Protein AF-A0A7S1REA9-F1 (afdb_monomer_lite)

Secondary structure (DSSP, 8-state):
------TTS----PPPP--S---THHHHHHHHHHHHGGGGEEE-SEEEEEEE--HHHHHTTEEEEEEEEEEEEEETT--EEEEEEEEEEEEEEE-HHHHHTT---EEE--EEEEEEE--HHHHHHHHTSHHHHHT--EETTEE-EE-SS--EEETTTTEEEEEEEETTEEEEEEEE--SSTTPPPEEEPPTTS--STHHHHHHHHHHHHHHH-EEESSS-EEE--

pLDDT: mean 78.32, std 16.88, range [26.61, 97.12]

Foldseek 3Di:
DPPDDPPPPDDDPDDPDPPVPADCLQVVVQVLCQVLVVVQFPDFDDKGKGWGDDPVQVVVQWTQKIWIKGAFTQGPLRQTFRMKIWIFHGTFGFDVVCSVVSHTDTPDDTDTAMDTHHDQLNVLSVCVRPLNQVPAFAFPNWGKDFHSDDWDDDSVQQKIWGWIDTPNDIFIKIWHADPDDVGQIWIFTDPPRDPDPSRVVNRVRVSVSQQADWDDPPNDTHGRD

Structure (mmCIF, N/CA/C/O backbone):
data_AF-A0A7S1REA9-F1
#
_entry.id   AF-A0A7S1REA9-F1
#
loop_
_atom_site.group_PDB
_atom_site.id
_atom_site.type_symbol
_atom_site.label_atom_id
_atom_site.label_alt_id
_atom_site.label_comp_id
_atom_site.label_asym_id
_atom_site.label_entity_id
_atom_site.label_seq_id
_atom_site.pdbx_PDB_ins_code
_atom_site.Cartn_x
_atom_site.Cartn_y
_atom_site.Cartn_z
_atom_site.occupancy
_atom_site.B_iso_or_equiv
_atom_site.auth_seq_id
_atom_site.auth_comp_id
_atom_site.auth_asym_id
_atom_site.auth_atom_id
_atom_site.pdbx_PDB_model_num
ATOM 1 N N . VAL A 1 1 ? -28.097 -3.626 -9.612 1.00 34.50 1 VAL A N 1
ATOM 2 C CA . VAL A 1 1 ? -27.493 -3.064 -10.842 1.00 34.50 1 VAL A CA 1
ATOM 3 C C . VAL A 1 1 ? -27.216 -1.597 -10.567 1.00 34.50 1 VAL A C 1
ATOM 5 O O . VAL A 1 1 ? -28.091 -0.768 -10.756 1.00 34.50 1 VAL A O 1
ATOM 8 N N . ALA A 1 2 ? -26.063 -1.308 -9.972 1.00 26.61 2 ALA A N 1
ATOM 9 C CA . ALA A 1 2 ? -25.616 0.047 -9.667 1.00 26.61 2 ALA A CA 1
ATOM 10 C C . ALA A 1 2 ? -24.121 0.087 -9.988 1.00 26.61 2 ALA A C 1
ATOM 12 O O . ALA A 1 2 ? -23.274 -0.036 -9.115 1.00 26.61 2 ALA A O 1
ATOM 13 N N . ASP A 1 3 ? -23.848 0.129 -11.287 1.00 29.22 3 ASP A N 1
ATOM 14 C CA . ASP A 1 3 ? -22.519 0.232 -11.886 1.00 29.22 3 ASP A CA 1
ATOM 15 C C . ASP A 1 3 ? -22.391 1.661 -12.439 1.00 29.22 3 ASP A C 1
ATOM 17 O O . ASP A 1 3 ? -22.313 1.903 -13.641 1.00 29.22 3 ASP A O 1
ATOM 21 N N . VAL A 1 4 ? -22.573 2.638 -11.544 1.00 28.11 4 VAL A N 1
ATOM 22 C CA . VAL A 1 4 ? -22.625 4.064 -11.882 1.00 28.11 4 VAL A CA 1
ATOM 23 C C . VAL A 1 4 ? -21.497 4.779 -11.143 1.00 28.11 4 VAL A C 1
ATOM 25 O O . VAL A 1 4 ? -21.599 5.087 -9.961 1.00 28.11 4 VAL A O 1
ATOM 28 N N . ALA A 1 5 ? -20.428 5.038 -11.897 1.00 31.41 5 ALA A N 1
ATOM 29 C CA . ALA A 1 5 ? -19.529 6.184 -11.765 1.00 31.41 5 ALA A CA 1
ATOM 30 C C . ALA A 1 5 ? -18.771 6.383 -10.432 1.00 31.41 5 ALA A C 1
ATOM 32 O O . ALA A 1 5 ? -18.730 7.489 -9.902 1.00 31.41 5 ALA A O 1
ATOM 33 N N . ILE A 1 6 ? -18.055 5.361 -9.944 1.00 32.47 6 ILE A N 1
ATOM 34 C CA . ILE A 1 6 ? -16.960 5.564 -8.960 1.00 32.47 6 ILE A CA 1
ATOM 35 C C . ILE A 1 6 ? -15.663 6.045 -9.661 1.00 32.47 6 ILE A C 1
ATOM 37 O O . ILE A 1 6 ? -14.738 6.540 -9.025 1.00 32.47 6 ILE A O 1
ATOM 41 N N . SER A 1 7 ? -15.607 5.998 -10.998 1.00 31.25 7 SER A N 1
ATOM 42 C CA . SER A 1 7 ? -14.415 6.291 -11.813 1.00 31.25 7 SER A CA 1
ATOM 43 C C . SER A 1 7 ? -13.947 7.753 -11.837 1.00 31.25 7 SER A C 1
ATOM 45 O O . SER A 1 7 ? -12.939 8.037 -12.473 1.00 31.25 7 SER A O 1
ATOM 47 N N . HIS A 1 8 ? -14.655 8.684 -11.191 1.00 28.30 8 HIS A N 1
ATOM 48 C CA . HIS A 1 8 ? -14.301 10.112 -11.192 1.00 28.30 8 HIS A CA 1
ATOM 49 C C . HIS A 1 8 ? -13.812 10.643 -9.840 1.00 28.30 8 HIS A C 1
ATOM 51 O O . HIS A 1 8 ? -13.437 11.810 -9.765 1.00 28.30 8 HIS A O 1
ATOM 57 N N . LEU A 1 9 ? -13.808 9.824 -8.781 1.00 32.41 9 LEU A N 1
ATOM 58 C CA . LEU A 1 9 ? -13.418 10.300 -7.449 1.00 32.41 9 LEU A CA 1
ATOM 59 C C . LEU A 1 9 ? -11.907 10.293 -7.218 1.00 32.41 9 LEU A C 1
ATOM 61 O O . LEU A 1 9 ? -11.440 11.120 -6.446 1.00 32.41 9 LEU A O 1
ATOM 65 N N . TRP A 1 10 ? -11.151 9.461 -7.938 1.00 35.38 10 TRP A N 1
ATOM 66 C CA . TRP A 1 10 ? -9.687 9.467 -7.951 1.00 35.38 10 TRP A CA 1
ATOM 67 C C . TRP A 1 10 ? -9.198 9.324 -9.390 1.00 35.38 10 TRP A C 1
ATOM 69 O O . TRP A 1 10 ? -9.403 8.286 -10.019 1.00 35.38 10 TRP A O 1
ATOM 79 N N . ALA A 1 11 ? -8.572 10.373 -9.924 1.00 35.94 11 ALA A N 1
ATOM 80 C CA . ALA A 1 11 ? -7.727 10.209 -11.095 1.00 35.94 11 ALA A CA 1
ATOM 81 C C . ALA A 1 11 ? -6.473 9.458 -10.622 1.00 35.94 11 ALA A C 1
ATOM 83 O O . ALA A 1 11 ? -5.843 9.934 -9.671 1.00 35.94 11 ALA A O 1
ATOM 84 N N . PRO A 1 12 ? -6.114 8.309 -11.226 1.00 42.16 12 PRO A N 1
ATOM 85 C CA . PRO A 1 12 ? -4.774 7.763 -11.061 1.00 42.16 12 PRO A CA 1
ATOM 86 C C . PRO A 1 12 ? -3.784 8.897 -11.311 1.00 42.16 12 PRO A C 1
ATOM 88 O O . PRO A 1 12 ? -4.035 9.730 -12.187 1.00 42.16 12 PRO A O 1
ATOM 91 N N . LEU A 1 13 ? -2.682 8.959 -10.564 1.00 51.25 13 LEU A N 1
ATOM 92 C CA . LEU A 1 13 ? -1.585 9.837 -10.965 1.00 51.25 13 LEU A CA 1
ATOM 93 C C . LEU A 1 13 ? -1.191 9.414 -12.382 1.00 51.25 13 LEU A C 1
ATOM 95 O O . LEU A 1 13 ? -0.650 8.323 -12.580 1.00 51.25 13 LEU A O 1
ATOM 99 N N . ASP A 1 14 ? -1.580 10.225 -13.369 1.00 44.94 14 ASP A N 1
ATOM 100 C CA . ASP A 1 14 ? -1.419 9.861 -14.766 1.00 44.94 14 ASP A CA 1
ATOM 101 C C . ASP A 1 14 ? 0.059 9.527 -15.003 1.00 44.94 14 ASP A C 1
ATOM 103 O O . ASP A 1 14 ? 0.945 10.227 -14.487 1.00 44.94 14 ASP A O 1
ATOM 107 N N . PRO A 1 15 ? 0.362 8.450 -15.752 1.00 47.72 15 PRO A N 1
ATOM 108 C CA . PRO A 1 15 ? 1.731 8.214 -16.169 1.00 47.72 15 PRO A CA 1
ATOM 109 C C . PRO A 1 15 ? 2.242 9.499 -16.835 1.00 47.72 15 PRO A C 1
ATOM 111 O O . PRO A 1 15 ? 1.480 10.138 -17.572 1.00 47.72 15 PRO A O 1
ATOM 114 N N . PRO A 1 16 ? 3.498 9.912 -16.577 1.00 46.47 16 PRO A N 1
ATOM 115 C CA . PRO A 1 16 ? 4.026 11.131 -17.170 1.00 46.47 16 PRO A CA 1
ATOM 116 C C . PRO A 1 16 ? 3.796 11.102 -18.688 1.00 46.47 16 PRO A C 1
ATOM 118 O O . PRO A 1 16 ? 3.892 10.026 -19.297 1.00 46.47 16 PRO A O 1
ATOM 121 N N . PRO A 1 17 ? 3.439 12.247 -19.300 1.00 43.38 17 PRO A N 1
ATOM 122 C CA . PRO A 1 17 ? 3.065 12.300 -20.703 1.00 43.38 17 PRO A CA 1
ATOM 123 C C . PRO A 1 17 ? 4.145 11.635 -21.553 1.00 43.38 17 PRO A C 1
ATOM 125 O O . PRO A 1 17 ? 5.338 11.884 -21.376 1.00 43.38 17 PRO A O 1
AT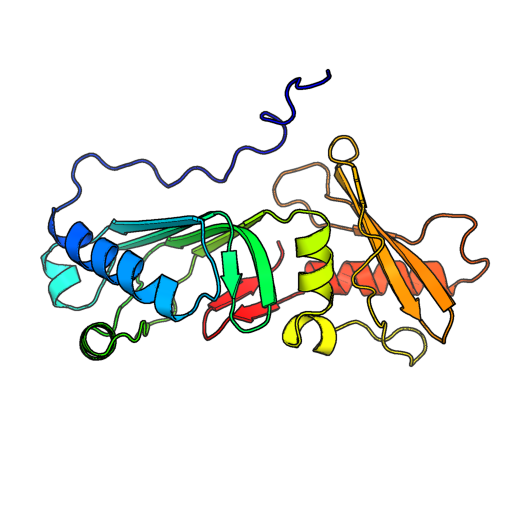OM 128 N N . GLN A 1 18 ? 3.717 10.768 -22.473 1.00 45.53 18 GLN A N 1
ATOM 129 C CA . GLN A 1 18 ? 4.614 10.135 -23.428 1.00 45.53 18 GLN A CA 1
ATOM 130 C C . GLN A 1 18 ? 5.251 11.238 -24.274 1.00 45.53 18 GLN A C 1
ATOM 132 O O . GLN A 1 18 ? 4.632 11.763 -25.195 1.00 45.53 18 GLN A O 1
ATOM 137 N N . HIS A 1 19 ? 6.486 11.626 -23.962 1.00 43.09 19 HIS A N 1
ATOM 138 C CA . HIS A 1 19 ? 7.256 12.447 -24.880 1.00 43.09 19 HIS A CA 1
ATOM 139 C C . HIS A 1 19 ? 7.487 11.606 -26.141 1.00 43.09 19 HIS A C 1
ATOM 141 O O . HIS A 1 19 ? 8.197 10.602 -26.095 1.00 43.09 19 HIS A O 1
ATOM 147 N N . GLU A 1 20 ? 6.871 12.005 -27.258 1.00 42.75 20 GLU A N 1
ATOM 148 C CA . GLU A 1 20 ? 6.837 11.301 -28.555 1.00 42.75 20 GLU A CA 1
ATOM 149 C C . GLU A 1 20 ? 8.219 11.085 -29.217 1.00 42.75 20 GLU A C 1
ATOM 151 O O . GLU A 1 20 ? 8.305 10.724 -30.384 1.00 42.75 20 GLU A O 1
ATOM 156 N N . HIS A 1 21 ? 9.324 11.303 -28.504 1.00 44.41 21 HIS A N 1
ATOM 157 C CA . HIS A 1 21 ? 10.694 11.145 -28.997 1.00 44.41 21 HIS A CA 1
ATOM 158 C C . HIS A 1 21 ? 11.518 10.227 -28.072 1.00 44.41 21 HIS A C 1
ATOM 160 O O . HIS A 1 21 ? 12.667 10.515 -27.741 1.00 44.41 21 HIS A O 1
ATOM 166 N N . GLY A 1 22 ? 10.909 9.129 -27.610 1.00 47.00 22 GLY A N 1
ATOM 167 C CA . GLY A 1 22 ? 11.572 8.095 -26.813 1.00 47.00 22 GLY A CA 1
ATOM 168 C C . GLY A 1 22 ? 12.415 7.153 -27.676 1.00 47.00 22 GLY A C 1
ATOM 169 O O . GLY A 1 22 ? 11.892 6.414 -28.505 1.00 47.00 22 GLY A O 1
ATOM 170 N N . ASP A 1 23 ? 13.724 7.186 -27.455 1.00 55.00 23 ASP A N 1
ATOM 171 C CA . ASP A 1 23 ? 14.736 6.333 -28.072 1.00 55.00 23 ASP A CA 1
ATOM 172 C C . ASP A 1 23 ? 14.433 4.836 -27.809 1.00 55.00 23 ASP A C 1
ATOM 174 O O . ASP A 1 23 ? 14.132 4.443 -26.679 1.00 55.00 23 ASP A O 1
ATOM 178 N N . GLN A 1 24 ? 14.520 3.972 -28.832 1.00 61.69 24 GLN A N 1
ATOM 179 C CA . GLN A 1 24 ? 14.170 2.531 -28.756 1.00 61.69 24 GLN A CA 1
ATOM 180 C C . GLN A 1 24 ? 14.980 1.747 -27.700 1.00 61.69 24 GLN A C 1
ATOM 182 O O . GLN A 1 24 ? 14.653 0.614 -27.342 1.00 61.69 24 GLN A O 1
ATOM 187 N N . SER A 1 25 ? 16.053 2.352 -27.193 1.00 66.56 25 SER A N 1
ATOM 188 C CA . SER A 1 25 ? 16.994 1.784 -26.234 1.00 66.56 25 SER A CA 1
ATOM 189 C C . SER A 1 25 ? 16.364 1.515 -24.855 1.00 66.56 25 SER A C 1
ATOM 191 O O . SER A 1 25 ? 16.653 0.485 -24.241 1.00 66.56 25 SER A O 1
ATOM 193 N N . GLY A 1 26 ? 15.417 2.346 -24.402 1.00 74.62 26 GLY A N 1
ATOM 194 C CA . GLY A 1 26 ? 14.674 2.121 -23.151 1.00 74.62 26 GLY A CA 1
ATOM 195 C C . GLY A 1 26 ? 13.763 0.885 -23.189 1.00 74.62 26 GLY A C 1
ATOM 196 O O . GLY A 1 26 ? 13.536 0.236 -22.166 1.00 74.62 26 GLY A O 1
ATOM 197 N N . THR A 1 27 ? 13.297 0.487 -24.378 1.00 81.50 27 THR A N 1
ATOM 198 C CA . THR A 1 27 ? 12.392 -0.660 -24.549 1.00 81.50 27 THR A CA 1
ATOM 199 C C . THR A 1 27 ? 13.032 -1.979 -24.114 1.00 81.50 27 THR A C 1
ATOM 201 O O . THR A 1 27 ? 12.354 -2.815 -23.523 1.00 81.50 27 THR A O 1
ATOM 204 N N . ALA A 1 28 ? 14.333 -2.174 -24.348 1.00 80.31 28 ALA A N 1
ATOM 205 C CA . ALA A 1 28 ? 15.018 -3.405 -23.949 1.00 80.31 28 ALA A CA 1
ATOM 206 C C . ALA A 1 28 ? 15.052 -3.570 -22.420 1.00 80.31 28 ALA A C 1
ATOM 208 O O . ALA A 1 28 ? 14.725 -4.639 -21.906 1.00 80.31 28 ALA A O 1
ATOM 209 N N . VAL A 1 29 ? 15.380 -2.502 -21.686 1.00 80.56 29 VAL A N 1
ATOM 210 C CA . VAL A 1 29 ? 15.385 -2.525 -20.215 1.00 80.56 29 VAL A CA 1
ATOM 211 C C . VAL A 1 29 ? 13.976 -2.713 -19.667 1.00 80.56 29 VAL A C 1
ATOM 213 O O . VAL A 1 29 ? 13.789 -3.532 -18.772 1.00 80.56 29 VAL A O 1
ATOM 216 N N . ALA A 1 30 ? 12.978 -2.036 -20.242 1.00 84.19 30 ALA A N 1
ATOM 217 C CA . ALA A 1 30 ? 11.579 -2.239 -19.877 1.00 84.19 30 ALA A CA 1
ATOM 218 C C . ALA A 1 30 ? 11.159 -3.715 -20.009 1.00 84.19 30 ALA A C 1
ATOM 220 O O . ALA A 1 30 ? 10.608 -4.285 -19.072 1.00 84.19 30 ALA A O 1
ATOM 221 N N . ARG A 1 31 ? 11.507 -4.375 -21.122 1.00 84.06 31 ARG A N 1
ATOM 222 C CA . ARG A 1 31 ? 11.224 -5.806 -21.319 1.00 84.06 31 ARG A CA 1
ATOM 223 C C . ARG A 1 31 ? 11.916 -6.697 -20.297 1.00 84.06 31 ARG A C 1
ATOM 225 O O . ARG A 1 31 ? 11.314 -7.656 -19.830 1.00 84.06 31 ARG A O 1
ATOM 232 N N . ILE A 1 32 ? 13.162 -6.397 -19.939 1.00 81.81 32 ILE A N 1
ATOM 233 C CA . ILE A 1 32 ? 13.859 -7.168 -18.908 1.00 81.81 32 ILE A CA 1
ATOM 234 C C . ILE A 1 32 ? 13.166 -6.988 -17.552 1.00 81.81 32 ILE A C 1
ATOM 236 O O . ILE A 1 32 ? 12.928 -7.976 -16.866 1.00 81.81 32 ILE A O 1
ATOM 240 N N . LEU A 1 33 ? 12.771 -5.766 -17.183 1.00 81.25 33 LEU A N 1
ATOM 241 C CA . LEU A 1 33 ? 12.013 -5.525 -15.950 1.00 81.25 33 LEU A CA 1
ATOM 242 C C . LEU A 1 33 ? 10.687 -6.302 -15.938 1.00 81.25 33 LEU A C 1
ATOM 244 O O . LEU A 1 33 ? 10.392 -6.968 -14.948 1.00 81.25 33 LEU A O 1
ATOM 248 N N . GLU A 1 34 ? 9.939 -6.299 -17.044 1.00 86.06 34 GLU A N 1
ATOM 249 C CA . GLU A 1 34 ? 8.704 -7.089 -17.198 1.00 86.06 34 GLU A CA 1
ATOM 250 C C . GLU A 1 34 ? 8.931 -8.601 -17.032 1.00 86.06 34 GLU A C 1
ATOM 252 O O . GLU A 1 34 ? 8.036 -9.301 -16.567 1.00 86.06 34 GLU A O 1
ATOM 257 N N . LEU A 1 35 ? 10.119 -9.113 -17.374 1.00 84.06 35 LEU A N 1
ATOM 258 C CA . LEU A 1 35 ? 10.481 -10.525 -17.204 1.00 84.06 35 LEU A CA 1
ATOM 259 C C . LEU A 1 35 ? 10.965 -10.857 -15.787 1.00 84.06 35 LEU A C 1
ATOM 261 O O . LEU A 1 35 ? 10.720 -11.959 -15.298 1.00 84.06 35 LEU A O 1
ATOM 265 N N . LEU A 1 36 ? 11.660 -9.928 -15.126 1.00 80.62 36 LEU A N 1
ATOM 266 C CA . LEU A 1 36 ? 12.269 -10.160 -13.815 1.00 80.62 36 LEU A CA 1
ATOM 267 C C . LEU A 1 36 ? 11.309 -9.918 -12.653 1.00 80.62 36 LEU A C 1
ATOM 269 O O . LEU A 1 36 ? 11.346 -10.663 -11.678 1.00 80.62 36 LEU A O 1
ATOM 273 N N . VAL A 1 37 ? 10.426 -8.922 -12.745 1.00 79.94 37 VAL A N 1
ATOM 274 C CA . VAL A 1 37 ? 9.439 -8.619 -11.694 1.00 79.94 37 VAL A CA 1
ATOM 275 C C . VAL A 1 37 ? 8.598 -9.852 -11.313 1.00 79.94 37 VAL A C 1
ATOM 277 O O . VAL A 1 37 ? 8.530 -10.163 -10.121 1.00 79.94 37 VAL A O 1
ATOM 280 N N . PRO A 1 38 ? 8.051 -10.635 -12.268 1.00 79.94 38 PRO A N 1
ATOM 281 C CA . PRO A 1 38 ? 7.394 -11.913 -11.994 1.00 79.94 38 PRO A CA 1
ATOM 282 C C . PRO A 1 38 ? 8.191 -12.893 -11.134 1.00 79.94 38 PRO A C 1
ATOM 284 O O . PRO A 1 38 ? 7.603 -13.645 -10.360 1.00 79.94 38 PRO A O 1
ATOM 287 N N . LEU A 1 39 ? 9.527 -12.881 -11.213 1.00 79.31 39 LEU A N 1
ATOM 288 C CA . LEU A 1 39 ? 10.370 -13.766 -10.407 1.00 79.31 39 LEU A CA 1
ATOM 289 C C . LEU A 1 39 ? 10.306 -13.440 -8.919 1.00 79.31 39 LEU A C 1
ATOM 291 O O . LEU A 1 39 ? 10.742 -14.268 -8.124 1.00 79.31 39 LEU A O 1
ATOM 295 N N . HIS A 1 40 ? 9.769 -12.288 -8.523 1.00 76.50 40 HIS A N 1
ATOM 296 C CA . HIS A 1 40 ? 9.549 -11.898 -7.130 1.00 76.50 40 HIS A CA 1
ATOM 297 C C . HIS A 1 40 ? 8.090 -12.069 -6.682 1.00 76.50 40 HIS A C 1
ATOM 299 O O . HIS A 1 40 ? 7.793 -11.959 -5.489 1.00 76.50 40 HIS A O 1
ATOM 305 N N . LEU A 1 41 ? 7.194 -12.404 -7.613 1.00 82.12 41 LEU A N 1
ATOM 306 C CA . LEU A 1 41 ? 5.766 -12.562 -7.370 1.00 82.12 41 LEU A CA 1
ATOM 307 C C . LEU A 1 41 ? 5.379 -14.037 -7.294 1.00 82.12 41 LEU A C 1
ATOM 309 O O . LEU A 1 41 ? 5.969 -14.913 -7.924 1.00 82.12 41 LEU A O 1
ATOM 313 N N . ARG A 1 42 ? 4.371 -14.313 -6.472 1.00 86.69 42 ARG A N 1
ATOM 314 C CA . ARG A 1 42 ? 3.693 -15.607 -6.417 1.00 86.69 42 ARG A CA 1
ATOM 315 C C . ARG A 1 42 ? 2.601 -15.685 -7.483 1.00 86.69 42 ARG A C 1
ATOM 317 O O . ARG A 1 42 ? 2.425 -16.738 -8.088 1.00 86.69 42 ARG A O 1
ATOM 324 N N . ARG A 1 43 ? 1.881 -14.581 -7.700 1.00 88.38 43 ARG A N 1
ATOM 325 C CA . ARG A 1 43 ? 0.829 -14.428 -8.710 1.00 88.38 43 ARG A CA 1
ATOM 326 C C . ARG A 1 43 ? 0.775 -12.970 -9.178 1.00 88.38 43 ARG A C 1
ATOM 328 O O . ARG A 1 43 ? 1.079 -12.067 -8.403 1.00 88.38 43 ARG A O 1
ATOM 335 N N . TYR A 1 44 ? 0.431 -12.776 -10.445 1.00 90.75 44 TYR A N 1
ATOM 336 C CA . TYR A 1 44 ? 0.164 -11.481 -11.070 1.00 90.75 44 TYR A CA 1
ATOM 337 C C . TYR A 1 44 ? -0.738 -11.696 -12.289 1.00 90.75 44 TYR A C 1
ATOM 339 O O . TYR A 1 44 ? -0.741 -12.789 -12.864 1.00 90.75 44 TYR A O 1
ATOM 347 N N . GLU A 1 45 ? -1.504 -10.680 -12.675 1.00 90.12 45 GLU A N 1
ATOM 348 C CA . GLU A 1 45 ? -2.319 -10.706 -13.898 1.00 90.12 45 GLU A CA 1
ATOM 349 C C . GLU A 1 45 ? -1.620 -9.975 -15.040 1.00 90.12 45 GLU A C 1
ATOM 351 O O . GLU A 1 45 ? -1.554 -10.472 -16.164 1.00 90.12 45 GLU A O 1
ATOM 356 N N . SER A 1 46 ? -1.052 -8.809 -14.739 1.00 89.88 46 SER A N 1
ATOM 357 C CA . SER A 1 46 ? -0.345 -7.973 -15.699 1.00 89.88 46 SER A CA 1
ATOM 358 C C . SER A 1 46 ? 0.859 -7.310 -15.028 1.00 89.88 46 SER A C 1
ATOM 360 O O . SER A 1 46 ? 0.826 -6.987 -13.842 1.00 89.88 46 SER A O 1
ATOM 362 N N . VAL A 1 47 ? 1.932 -7.110 -15.791 1.00 86.81 47 VAL A N 1
ATOM 363 C CA . VAL A 1 47 ? 3.060 -6.250 -15.419 1.00 86.81 47 VAL A CA 1
ATOM 364 C C . VAL A 1 47 ? 3.477 -5.500 -16.674 1.00 86.81 47 VAL A C 1
ATOM 366 O O . VAL A 1 47 ? 3.631 -6.101 -17.738 1.00 86.81 47 VAL A O 1
ATOM 369 N N . ARG A 1 48 ? 3.658 -4.190 -16.546 1.00 88.12 48 ARG A N 1
ATOM 370 C CA . ARG A 1 48 ? 4.133 -3.311 -17.605 1.00 88.12 48 ARG A CA 1
ATOM 371 C C . ARG A 1 48 ? 5.213 -2.396 -17.064 1.00 88.12 48 ARG A C 1
ATOM 373 O O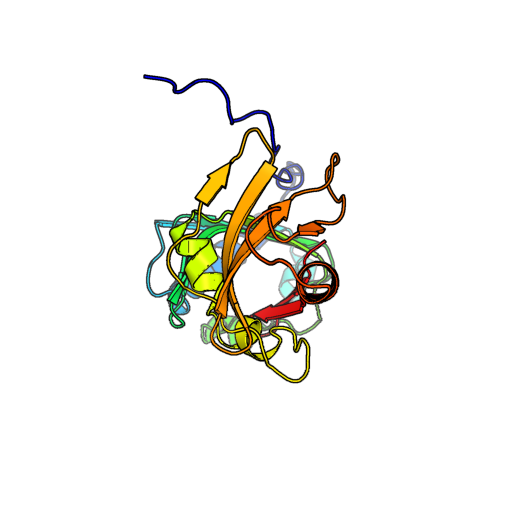 . ARG A 1 48 ? 5.017 -1.738 -16.045 1.00 88.12 48 ARG A O 1
ATOM 380 N N . ALA A 1 49 ? 6.317 -2.302 -17.789 1.00 85.69 49 ALA A N 1
ATOM 381 C CA . ALA A 1 49 ? 7.359 -1.331 -17.507 1.00 85.69 49 ALA A CA 1
ATOM 382 C C . ALA A 1 49 ? 7.495 -0.346 -18.670 1.00 85.69 49 ALA A C 1
ATOM 384 O O . ALA A 1 49 ? 7.406 -0.701 -19.844 1.00 85.69 49 ALA A O 1
ATOM 385 N N . VAL A 1 50 ? 7.746 0.913 -18.340 1.00 85.19 50 VAL A N 1
ATOM 386 C CA . VAL A 1 50 ? 8.145 1.955 -19.279 1.00 85.19 50 VAL A CA 1
ATOM 387 C C . VAL A 1 50 ? 9.418 2.573 -18.732 1.00 85.19 50 VAL A C 1
ATOM 389 O O . VAL A 1 50 ? 9.468 3.000 -17.582 1.00 85.19 50 VAL A O 1
ATOM 392 N N . VAL A 1 51 ? 10.463 2.585 -19.552 1.00 82.69 51 VAL A N 1
ATOM 393 C CA . VAL A 1 51 ? 11.762 3.146 -19.185 1.00 82.69 51 VAL A CA 1
ATOM 394 C C . VAL A 1 51 ? 12.098 4.239 -20.178 1.00 82.69 51 VAL A C 1
ATOM 396 O O . VAL A 1 51 ? 12.165 3.994 -21.384 1.00 82.69 51 VAL A O 1
ATOM 399 N N . HIS A 1 52 ? 12.326 5.435 -19.655 1.00 81.31 52 HIS A N 1
ATOM 400 C CA . HIS A 1 52 ? 12.843 6.563 -20.409 1.00 81.31 52 HIS A CA 1
ATOM 401 C C . HIS A 1 52 ? 14.346 6.658 -20.172 1.00 81.31 52 HIS A C 1
ATOM 403 O O . HIS A 1 52 ? 14.808 6.625 -19.032 1.00 81.31 52 HIS A O 1
ATOM 409 N N . SER A 1 53 ? 15.118 6.723 -21.251 1.00 76.31 53 SER A N 1
ATOM 410 C CA . SER A 1 53 ? 16.562 6.930 -21.202 1.00 76.31 53 SER A CA 1
ATOM 411 C C . SER A 1 53 ? 17.048 7.447 -22.551 1.00 76.31 53 SER A C 1
ATOM 413 O O . SER A 1 53 ? 16.481 7.119 -23.597 1.00 76.31 53 SER A O 1
ATOM 415 N N . ARG A 1 54 ? 18.126 8.227 -22.533 1.00 80.94 54 ARG A N 1
ATOM 416 C CA . ARG A 1 54 ? 18.916 8.572 -23.719 1.00 80.94 54 ARG A CA 1
ATOM 417 C C . ARG A 1 54 ? 19.948 7.472 -23.962 1.00 80.94 54 ARG A C 1
ATOM 419 O O . ARG A 1 54 ? 20.602 7.042 -23.017 1.00 80.94 54 ARG A O 1
ATOM 426 N N . PHE A 1 55 ? 20.188 7.065 -25.213 1.00 75.00 55 PHE A N 1
ATOM 427 C CA . PHE A 1 55 ? 21.133 5.979 -25.535 1.00 75.00 55 PHE A CA 1
ATOM 428 C C . PHE A 1 55 ? 22.499 6.074 -24.820 1.00 75.00 55 PHE A C 1
ATOM 430 O O . PHE A 1 55 ? 23.003 5.082 -24.294 1.00 75.00 55 PHE A O 1
ATOM 437 N N . GLY A 1 56 ? 23.094 7.272 -24.758 1.00 76.62 56 GLY A N 1
ATOM 438 C CA . GLY A 1 56 ? 24.381 7.484 -24.085 1.00 76.62 56 GLY A CA 1
ATOM 439 C C . GLY A 1 56 ? 24.335 7.313 -22.561 1.00 76.62 56 GLY A C 1
ATOM 440 O O . GLY A 1 56 ? 25.326 6.891 -21.965 1.00 76.62 56 GLY A O 1
ATOM 441 N N . ASP A 1 57 ? 23.196 7.609 -21.939 1.00 76.50 57 ASP A N 1
ATOM 442 C CA . ASP A 1 57 ? 22.978 7.434 -20.503 1.00 76.50 57 ASP A CA 1
ATOM 443 C C . ASP A 1 57 ? 22.657 5.975 -20.178 1.00 76.50 57 ASP A C 1
ATOM 445 O O . ASP A 1 57 ? 23.200 5.437 -19.210 1.00 76.50 57 ASP A O 1
ATOM 449 N N . LEU A 1 58 ? 21.925 5.290 -21.063 1.00 74.69 58 LEU A N 1
ATOM 450 C CA . LEU A 1 58 ? 21.694 3.855 -20.962 1.00 74.69 58 LEU A CA 1
ATOM 451 C C . LEU A 1 58 ? 23.009 3.076 -20.952 1.00 74.69 58 LEU A C 1
ATOM 453 O O . LEU A 1 58 ? 23.202 2.240 -20.090 1.00 74.69 58 LEU A O 1
ATOM 457 N N . ILE A 1 59 ? 23.977 3.380 -21.823 1.00 76.38 59 ILE A N 1
ATOM 458 C CA . ILE A 1 59 ? 25.290 2.697 -21.798 1.00 76.38 59 ILE A CA 1
ATOM 459 C C . ILE A 1 59 ? 26.006 2.876 -20.446 1.00 76.38 59 ILE A C 1
ATOM 461 O O . ILE A 1 59 ? 26.773 2.012 -20.019 1.00 76.38 59 ILE A O 1
ATOM 465 N N . ARG A 1 60 ? 25.744 3.982 -19.744 1.00 78.62 60 ARG A N 1
ATOM 466 C CA . ARG A 1 60 ? 26.324 4.296 -18.431 1.00 78.62 60 ARG A CA 1
ATOM 467 C C . ARG A 1 60 ? 25.520 3.731 -17.257 1.00 78.62 60 ARG A C 1
ATOM 469 O O . ARG A 1 60 ? 25.859 4.031 -16.114 1.00 78.62 60 ARG A O 1
ATOM 476 N N . GLY A 1 61 ? 24.467 2.954 -17.507 1.00 75.62 61 GLY A N 1
ATOM 477 C CA . GLY A 1 61 ? 23.604 2.433 -16.445 1.00 75.62 61 GLY A CA 1
ATOM 478 C C . GLY A 1 61 ? 22.526 3.393 -15.985 1.00 75.62 61 GLY A C 1
ATOM 479 O O . GLY A 1 61 ? 21.883 3.105 -14.987 1.00 75.62 61 GLY A O 1
ATOM 480 N N . ARG A 1 62 ? 22.318 4.530 -16.651 1.00 81.25 62 ARG A N 1
ATOM 481 C CA . ARG A 1 62 ? 21.395 5.570 -16.191 1.00 81.25 62 ARG A CA 1
ATOM 482 C C . ARG A 1 62 ? 20.089 5.546 -16.969 1.00 81.25 62 ARG A C 1
ATOM 484 O O . ARG A 1 62 ? 20.062 5.429 -18.196 1.00 81.25 62 ARG A O 1
ATOM 491 N N . VAL A 1 63 ? 18.999 5.683 -16.231 1.00 79.00 63 VAL A N 1
ATOM 492 C CA . VAL A 1 63 ? 17.652 5.839 -16.770 1.00 79.00 63 VAL A CA 1
ATOM 493 C C . VAL A 1 63 ? 17.066 7.146 -16.246 1.00 79.00 63 VAL A C 1
ATOM 495 O O . VAL A 1 63 ? 17.239 7.500 -15.080 1.00 79.00 63 VAL A O 1
ATOM 498 N N . ASP A 1 64 ? 16.409 7.882 -17.135 1.00 80.00 64 ASP A N 1
ATOM 499 C CA . ASP A 1 64 ? 15.809 9.179 -16.826 1.00 80.00 64 ASP A CA 1
ATOM 500 C C . ASP A 1 64 ? 14.543 8.992 -15.993 1.00 80.00 64 ASP A C 1
ATOM 502 O O . ASP A 1 64 ? 14.295 9.738 -15.054 1.00 80.00 64 ASP A O 1
ATOM 506 N N . ALA A 1 65 ? 13.745 7.975 -16.313 1.00 79.81 65 ALA A N 1
ATOM 507 C CA . ALA A 1 65 ? 12.582 7.608 -15.522 1.00 79.81 65 ALA A CA 1
ATOM 508 C C . ALA A 1 65 ? 12.233 6.134 -15.716 1.00 79.81 65 ALA A C 1
ATOM 510 O O . ALA A 1 65 ? 12.422 5.567 -16.797 1.00 79.81 65 ALA A O 1
ATOM 511 N N . VAL A 1 66 ? 11.679 5.529 -14.670 1.00 81.25 66 VAL A N 1
ATOM 512 C CA . VAL A 1 66 ? 11.106 4.183 -14.717 1.00 81.25 66 VAL A CA 1
ATOM 513 C C . VAL A 1 66 ? 9.692 4.254 -14.185 1.00 81.25 66 VAL A C 1
ATOM 515 O O . VAL A 1 66 ? 9.463 4.713 -13.071 1.00 81.25 66 VAL A O 1
ATOM 518 N N . HIS A 1 67 ? 8.751 3.761 -14.972 1.00 83.50 67 HIS A N 1
ATOM 519 C CA . HIS A 1 67 ? 7.374 3.568 -14.566 1.00 83.50 67 HIS A CA 1
ATOM 520 C C . HIS A 1 67 ? 7.056 2.077 -14.626 1.00 83.50 67 HIS A C 1
ATOM 522 O O . HIS A 1 67 ? 7.204 1.448 -15.672 1.00 83.50 67 HIS A O 1
ATOM 528 N N . LEU A 1 68 ? 6.635 1.513 -13.504 1.00 84.94 68 LEU A N 1
ATOM 529 C CA . LEU A 1 68 ? 6.216 0.127 -13.373 1.00 84.94 68 LEU A CA 1
ATOM 530 C C . LEU A 1 68 ? 4.764 0.118 -12.916 1.00 84.94 68 LEU A C 1
ATOM 532 O O . LEU A 1 68 ? 4.434 0.719 -11.899 1.00 84.94 68 LEU A O 1
ATOM 536 N N . SER A 1 69 ? 3.904 -0.578 -13.643 1.00 88.19 69 SER A N 1
ATOM 537 C CA . SER A 1 69 ? 2.524 -0.809 -13.231 1.00 88.19 69 SER A CA 1
ATOM 538 C C . SER A 1 69 ? 2.137 -2.265 -13.426 1.00 88.19 69 SER A C 1
ATOM 540 O O . SER A 1 69 ? 2.749 -2.996 -14.205 1.00 88.19 69 SER A O 1
ATOM 542 N N . GLY A 1 70 ? 1.125 -2.714 -12.699 1.00 87.44 70 GLY A N 1
ATOM 543 C CA . GLY A 1 70 ? 0.539 -4.027 -12.923 1.00 87.44 70 GLY A CA 1
ATOM 544 C C . GLY A 1 70 ? -0.685 -4.265 -12.058 1.00 87.44 70 GLY A C 1
ATOM 545 O O . GLY A 1 70 ? -0.928 -3.520 -11.104 1.00 87.44 70 GLY A O 1
ATOM 546 N N . ASP A 1 71 ? -1.388 -5.349 -12.348 1.00 90.94 71 ASP A N 1
ATOM 547 C CA . ASP A 1 71 ? -2.619 -5.736 -11.667 1.00 90.94 71 ASP A CA 1
ATOM 548 C C . ASP A 1 71 ? -2.521 -7.148 -11.052 1.00 90.94 71 ASP A C 1
ATOM 550 O O . ASP A 1 71 ? -1.738 -8.001 -11.491 1.00 90.94 71 ASP A O 1
ATOM 554 N N . GLY A 1 72 ? -3.331 -7.392 -10.018 1.00 89.31 72 GLY A N 1
ATOM 555 C CA . GLY A 1 72 ? -3.483 -8.696 -9.365 1.00 89.31 72 GLY A CA 1
ATOM 556 C C . GLY A 1 72 ? -2.221 -9.192 -8.654 1.00 89.31 72 GLY A C 1
ATOM 557 O O . GLY A 1 72 ? -1.913 -10.385 -8.694 1.00 89.31 72 GLY A O 1
ATOM 558 N N . TRP A 1 73 ? -1.463 -8.283 -8.043 1.00 88.62 73 TRP A N 1
ATOM 559 C CA . TRP A 1 73 ? -0.185 -8.579 -7.406 1.00 88.62 73 TRP A CA 1
ATOM 560 C C . TRP A 1 73 ? -0.366 -9.461 -6.175 1.00 88.62 73 TRP A C 1
ATOM 562 O O . TRP A 1 73 ? -1.159 -9.159 -5.287 1.00 88.62 73 TRP A O 1
ATOM 572 N N . GLN A 1 74 ? 0.452 -10.504 -6.078 1.00 89.19 74 GLN A N 1
ATOM 573 C CA . GLN A 1 74 ? 0.672 -11.261 -4.852 1.00 89.19 74 GLN A CA 1
ATOM 574 C C . GLN A 1 74 ? 2.161 -11.560 -4.709 1.00 89.19 74 GLN A C 1
ATOM 576 O O . GLN A 1 74 ? 2.748 -12.275 -5.527 1.00 89.19 74 GLN A O 1
ATOM 581 N N . THR A 1 75 ? 2.784 -11.044 -3.655 1.00 84.31 75 THR A N 1
ATOM 582 C CA . THR A 1 75 ? 4.189 -11.335 -3.348 1.00 84.31 75 THR A CA 1
ATOM 583 C C . THR A 1 75 ? 4.339 -12.715 -2.704 1.00 84.31 75 THR A C 1
ATOM 585 O O . THR A 1 75 ? 3.370 -13.337 -2.266 1.00 84.31 75 THR A O 1
ATOM 588 N N . ARG A 1 76 ? 5.577 -13.211 -2.592 1.00 81.88 76 ARG A N 1
ATOM 589 C CA . ARG A 1 76 ? 5.857 -14.440 -1.825 1.00 81.88 76 ARG A CA 1
ATOM 590 C C . ARG A 1 76 ? 5.606 -14.306 -0.323 1.00 81.88 76 ARG A C 1
ATOM 592 O O . ARG A 1 76 ? 5.464 -15.324 0.342 1.00 81.88 76 ARG A O 1
ATOM 599 N N . ALA A 1 77 ? 5.556 -13.079 0.191 1.00 78.19 77 ALA A N 1
ATOM 600 C CA . ALA A 1 77 ? 5.204 -12.787 1.577 1.00 78.19 77 ALA A CA 1
ATOM 601 C C . ALA A 1 77 ? 3.683 -12.612 1.771 1.00 78.19 77 ALA A C 1
ATOM 603 O O . ALA A 1 77 ? 3.262 -12.068 2.785 1.00 78.19 77 ALA A O 1
ATOM 604 N N . ASP A 1 78 ? 2.875 -13.032 0.786 1.00 79.56 78 ASP A N 1
ATOM 605 C CA . ASP A 1 78 ? 1.411 -12.916 0.761 1.00 79.56 78 ASP A CA 1
ATOM 606 C C . ASP A 1 78 ? 0.878 -11.481 0.939 1.00 79.56 78 ASP A C 1
ATOM 608 O O . ASP A 1 78 ? -0.283 -11.276 1.288 1.00 79.56 78 ASP A O 1
ATOM 612 N N . LEU A 1 79 ? 1.699 -10.474 0.621 1.00 85.56 79 LEU A N 1
ATOM 613 C CA . LEU A 1 79 ? 1.203 -9.121 0.383 1.00 85.56 79 LEU A CA 1
ATOM 614 C C . LEU A 1 79 ? 0.476 -9.107 -0.962 1.00 85.56 79 LEU A C 1
ATOM 616 O O . LEU A 1 79 ? 1.084 -9.461 -1.979 1.00 85.56 79 LEU A O 1
ATOM 620 N N . THR A 1 80 ? -0.791 -8.704 -0.959 1.00 90.19 80 THR A N 1
ATOM 621 C CA . THR A 1 80 ? -1.629 -8.625 -2.156 1.00 90.19 80 THR A CA 1
ATOM 622 C C . THR A 1 80 ? -2.009 -7.184 -2.472 1.00 90.19 80 THR A C 1
ATOM 624 O O . THR A 1 80 ? -2.085 -6.343 -1.578 1.00 90.19 80 THR A O 1
ATOM 627 N N . ALA A 1 81 ? -2.202 -6.888 -3.755 1.00 89.38 81 ALA A N 1
ATOM 628 C CA . ALA A 1 81 ? -2.739 -5.616 -4.216 1.00 89.38 81 ALA A CA 1
ATOM 629 C C . ALA A 1 81 ? -3.446 -5.800 -5.559 1.00 89.38 81 ALA A C 1
ATOM 631 O O . ALA A 1 81 ? -2.880 -6.369 -6.497 1.00 89.38 81 ALA A O 1
ATOM 632 N N . ARG A 1 82 ? -4.651 -5.245 -5.688 1.00 90.00 82 ARG A N 1
ATOM 633 C CA . ARG A 1 82 ? -5.353 -5.159 -6.971 1.00 90.00 82 ARG A CA 1
ATOM 634 C C . ARG A 1 82 ? -4.523 -4.440 -8.026 1.00 90.00 82 ARG A C 1
ATOM 636 O O . ARG A 1 82 ? -4.465 -4.914 -9.156 1.00 90.00 82 ARG A O 1
ATOM 643 N N . ARG A 1 83 ? -3.894 -3.318 -7.674 1.00 88.00 83 ARG A N 1
ATOM 644 C CA . ARG A 1 83 ? -2.997 -2.576 -8.567 1.00 88.00 83 ARG A CA 1
ATOM 645 C C . ARG A 1 83 ? -1.834 -1.987 -7.795 1.00 88.00 83 ARG A C 1
ATOM 647 O O . ARG A 1 83 ? -2.008 -1.482 -6.690 1.00 88.00 83 ARG A O 1
ATOM 654 N N . LEU A 1 84 ? -0.669 -2.012 -8.422 1.00 86.69 84 LEU A N 1
ATOM 655 C CA . LEU A 1 84 ? 0.509 -1.287 -7.980 1.00 86.69 84 LEU A CA 1
ATOM 656 C C . LEU A 1 84 ? 1.019 -0.454 -9.151 1.00 86.69 84 LEU A C 1
ATOM 658 O O . LEU A 1 84 ? 1.208 -0.983 -10.246 1.00 86.69 84 LEU A O 1
ATOM 662 N N . THR A 1 85 ? 1.274 0.820 -8.892 1.00 84.69 85 THR A N 1
ATOM 663 C CA . THR A 1 85 ? 1.945 1.734 -9.810 1.00 84.69 85 THR A CA 1
ATOM 664 C C . THR A 1 85 ? 3.108 2.367 -9.068 1.00 84.69 85 THR A C 1
ATOM 666 O O . THR A 1 85 ? 2.933 2.884 -7.973 1.00 84.69 85 THR A O 1
ATOM 669 N N . VAL A 1 86 ? 4.302 2.337 -9.643 1.00 82.69 86 VAL A N 1
ATOM 670 C CA . VAL A 1 86 ? 5.495 2.982 -9.093 1.00 82.69 86 VAL A CA 1
ATOM 671 C C . VAL A 1 86 ? 6.159 3.771 -10.206 1.00 82.69 86 VAL A C 1
ATOM 673 O O . VAL A 1 86 ? 6.409 3.244 -11.288 1.00 82.69 86 VAL A O 1
ATOM 676 N N . ALA A 1 87 ? 6.465 5.032 -9.938 1.00 83.25 87 ALA A N 1
ATOM 677 C CA . ALA A 1 87 ? 7.205 5.893 -10.840 1.00 83.25 87 ALA A CA 1
ATOM 678 C C . ALA A 1 87 ? 8.441 6.428 -10.122 1.00 83.25 87 ALA A C 1
ATOM 680 O O . ALA A 1 87 ? 8.321 7.211 -9.187 1.00 83.25 87 ALA A O 1
ATOM 681 N N . ALA A 1 88 ? 9.623 6.023 -10.577 1.00 81.38 88 ALA A N 1
ATOM 682 C CA . ALA A 1 88 ? 10.887 6.638 -10.205 1.00 81.38 88 ALA A CA 1
ATOM 683 C C . ALA A 1 88 ? 11.215 7.729 -11.231 1.00 81.38 88 ALA A C 1
ATOM 685 O O . ALA A 1 88 ? 11.367 7.441 -12.423 1.00 81.38 88 ALA A O 1
ATOM 686 N N . LEU A 1 89 ? 11.289 8.973 -10.764 1.00 70.25 89 LEU A N 1
ATOM 687 C CA . LEU A 1 89 ? 11.562 10.153 -11.572 1.00 70.25 89 LEU A CA 1
ATOM 688 C C . LEU A 1 89 ? 13.013 10.577 -11.333 1.00 70.25 89 LEU A C 1
ATOM 690 O O . LEU A 1 89 ? 13.398 10.838 -10.199 1.00 70.25 89 LEU A O 1
ATOM 694 N N . GLU A 1 90 ? 13.781 10.662 -12.416 1.00 71.06 90 GLU A N 1
ATOM 695 C CA . GLU A 1 90 ? 15.158 11.158 -12.475 1.00 71.06 90 GLU A CA 1
ATOM 696 C C . GLU A 1 90 ? 16.220 10.298 -11.764 1.00 71.06 90 GLU A C 1
ATOM 698 O O . GLU A 1 90 ? 16.082 9.841 -10.632 1.00 71.06 90 GLU A O 1
ATOM 703 N N . GLY A 1 91 ? 17.356 10.102 -12.442 1.00 64.94 91 GLY A N 1
ATOM 704 C CA . GLY A 1 91 ? 18.613 9.699 -11.800 1.00 64.94 91 GLY A CA 1
ATOM 705 C C . GLY A 1 91 ? 18.698 8.258 -11.292 1.00 64.94 91 GLY A C 1
ATOM 706 O O . GLY A 1 91 ? 19.708 7.904 -10.680 1.00 64.94 91 GLY A O 1
ATOM 707 N N . ALA A 1 92 ? 17.705 7.411 -11.571 1.00 71.81 92 ALA A N 1
ATOM 708 C CA . ALA A 1 92 ? 17.816 5.982 -11.316 1.00 71.81 92 ALA A CA 1
ATOM 709 C C . ALA A 1 92 ? 18.989 5.408 -12.127 1.00 71.81 92 ALA A C 1
ATOM 711 O O . ALA A 1 92 ? 19.092 5.577 -13.344 1.00 71.81 92 ALA A O 1
ATOM 712 N N . ALA A 1 93 ? 19.895 4.720 -11.441 1.00 77.50 93 ALA A N 1
ATOM 713 C CA . ALA A 1 93 ? 21.023 4.055 -12.069 1.00 77.50 93 ALA A CA 1
ATOM 714 C C . ALA A 1 93 ? 20.922 2.554 -11.796 1.00 77.50 93 ALA A C 1
ATOM 716 O O . ALA A 1 93 ? 20.882 2.142 -10.644 1.00 77.50 93 ALA A O 1
ATOM 717 N N . LEU A 1 94 ? 20.834 1.738 -12.843 1.00 75.50 94 LEU A N 1
ATOM 718 C CA . LEU A 1 94 ? 20.708 0.284 -12.774 1.00 75.50 94 LEU A CA 1
ATOM 719 C C . LEU A 1 94 ? 22.082 -0.378 -12.877 1.00 75.50 94 LEU A C 1
ATOM 721 O O . LEU A 1 94 ? 22.919 0.001 -13.698 1.00 75.50 94 LEU A O 1
ATOM 725 N N . ASN A 1 95 ? 22.295 -1.430 -12.092 1.00 78.88 95 ASN A N 1
ATOM 726 C CA . ASN A 1 95 ? 23.426 -2.326 -12.290 1.00 78.88 95 ASN A CA 1
ATOM 727 C C . ASN A 1 95 ? 23.082 -3.369 -13.366 1.00 78.88 95 ASN A C 1
ATOM 729 O O . ASN A 1 95 ? 22.383 -4.344 -13.092 1.00 78.88 95 ASN A O 1
ATOM 733 N N . TYR A 1 96 ? 23.594 -3.206 -14.590 1.00 73.44 96 TYR A N 1
ATOM 734 C CA . TYR A 1 96 ? 23.347 -4.189 -15.653 1.00 73.44 96 TYR A CA 1
ATOM 735 C C . TYR A 1 96 ? 23.992 -5.548 -15.408 1.00 73.44 96 TYR A C 1
ATOM 737 O O . TYR A 1 96 ? 23.464 -6.546 -15.888 1.00 73.44 96 TYR A O 1
ATOM 745 N N . GLY A 1 97 ? 25.102 -5.607 -14.667 1.00 75.81 97 GLY A N 1
ATOM 746 C CA . GLY A 1 97 ? 25.703 -6.885 -14.289 1.00 75.81 97 GLY A CA 1
ATOM 747 C C . GLY A 1 97 ? 24.717 -7.722 -13.478 1.00 75.81 97 GLY A C 1
ATOM 748 O O . GLY A 1 97 ? 24.479 -8.885 -13.796 1.00 75.81 97 GLY A O 1
ATOM 749 N N . ASP A 1 98 ? 24.060 -7.088 -12.507 1.00 78.06 98 ASP A N 1
ATOM 750 C CA . ASP A 1 98 ? 23.011 -7.720 -11.709 1.00 78.06 98 ASP A CA 1
ATOM 751 C C . ASP A 1 98 ? 21.774 -8.037 -12.557 1.00 78.06 98 ASP A C 1
ATOM 753 O O . ASP A 1 98 ? 21.237 -9.143 -12.452 1.00 78.06 98 ASP A O 1
ATOM 757 N N . LEU A 1 99 ? 21.384 -7.130 -13.461 1.00 71.50 99 LEU A N 1
ATOM 758 C CA . LEU A 1 99 ? 20.232 -7.314 -14.347 1.00 71.50 99 LEU A CA 1
ATOM 759 C C . LEU A 1 99 ? 20.369 -8.576 -15.210 1.00 71.50 99 LEU A C 1
ATOM 761 O O . LEU A 1 99 ? 19.416 -9.344 -15.341 1.00 71.50 99 LEU A O 1
ATOM 765 N N . LEU A 1 100 ? 21.569 -8.841 -15.736 1.00 70.94 100 LEU A N 1
ATOM 766 C CA . LEU A 1 100 ? 21.871 -10.056 -16.501 1.00 70.94 100 LEU A CA 1
ATOM 767 C C . LEU A 1 100 ? 21.801 -11.333 -15.650 1.00 70.94 100 LEU A C 1
ATOM 769 O O . LEU A 1 100 ? 21.547 -12.410 -16.183 1.00 70.94 100 LEU A O 1
ATOM 773 N N . THR A 1 101 ? 21.989 -11.223 -14.333 1.00 75.69 101 THR A N 1
ATOM 774 C CA . THR A 1 101 ? 21.821 -12.335 -13.377 1.00 75.69 101 THR A CA 1
ATOM 775 C C . THR A 1 101 ? 20.401 -12.451 -12.819 1.00 75.69 101 THR A C 1
ATOM 777 O O . THR A 1 101 ? 20.150 -13.250 -11.918 1.00 75.69 101 THR A O 1
ATOM 780 N N . GLY A 1 102 ? 19.466 -11.657 -13.344 1.00 66.94 102 GLY A N 1
ATOM 781 C CA . GLY A 1 102 ? 18.073 -11.636 -12.917 1.00 66.94 102 GLY A CA 1
ATOM 782 C C . GLY A 1 102 ? 17.813 -10.869 -11.622 1.00 66.94 102 GLY A C 1
ATOM 783 O O . GLY A 1 102 ? 16.783 -11.075 -10.985 1.00 66.94 102 GLY A O 1
ATOM 784 N N . LYS A 1 103 ? 18.736 -9.990 -11.224 1.00 72.75 103 LYS A N 1
ATOM 785 C CA . LYS A 1 103 ? 18.599 -9.111 -10.061 1.00 72.75 103 LYS A CA 1
ATOM 786 C C . LYS A 1 103 ? 18.396 -7.672 -10.512 1.00 72.75 103 LYS A C 1
ATOM 788 O O . LYS A 1 103 ? 19.115 -7.174 -11.369 1.00 72.75 103 LYS A O 1
ATOM 793 N N . ILE A 1 104 ? 17.442 -6.980 -9.903 1.00 71.00 104 ILE A N 1
ATOM 794 C CA . ILE A 1 104 ? 17.233 -5.552 -10.143 1.00 71.00 104 ILE A CA 1
ATOM 795 C C . ILE A 1 104 ? 17.897 -4.796 -8.993 1.00 71.00 104 ILE A C 1
ATOM 797 O O . ILE A 1 104 ? 17.361 -4.758 -7.890 1.00 71.00 104 ILE A O 1
ATOM 801 N N . THR A 1 105 ? 19.068 -4.212 -9.252 1.00 74.94 105 THR A N 1
ATOM 802 C CA . THR A 1 105 ? 19.803 -3.409 -8.264 1.00 74.94 105 THR A CA 1
ATOM 803 C C . THR A 1 105 ? 19.959 -1.984 -8.770 1.00 74.94 105 THR A C 1
ATOM 805 O O . THR A 1 105 ? 20.428 -1.767 -9.893 1.00 74.94 105 THR A O 1
ATOM 808 N N . LEU A 1 106 ? 19.619 -1.014 -7.923 1.00 72.69 106 LEU A N 1
ATOM 809 C CA . LEU A 1 106 ? 19.930 0.389 -8.159 1.00 72.69 106 LEU A CA 1
ATOM 810 C C . LEU A 1 106 ? 21.305 0.728 -7.565 1.00 72.69 106 LEU A C 1
ATOM 812 O O . LEU A 1 106 ? 21.590 0.401 -6.417 1.00 72.69 106 LEU A O 1
ATOM 816 N N . THR A 1 107 ? 22.163 1.394 -8.334 1.00 77.38 107 THR A N 1
ATOM 817 C CA . THR A 1 107 ? 23.469 1.907 -7.884 1.00 77.38 107 THR A CA 1
ATOM 818 C C . THR A 1 107 ? 23.366 3.310 -7.287 1.00 77.38 107 THR A C 1
ATOM 820 O O . THR A 1 107 ? 24.323 3.811 -6.702 1.00 77.38 107 THR A O 1
ATOM 823 N N . THR A 1 108 ? 22.213 3.965 -7.421 1.00 74.44 108 THR A N 1
ATOM 824 C CA . THR A 1 108 ? 21.889 5.245 -6.782 1.00 74.44 108 THR A CA 1
ATOM 825 C C . THR A 1 108 ? 20.424 5.216 -6.343 1.00 74.44 108 THR A C 1
ATOM 827 O O . THR A 1 108 ? 19.596 4.727 -7.117 1.00 74.44 108 THR A O 1
ATOM 830 N N . PRO A 1 109 ? 20.083 5.702 -5.132 1.00 70.94 109 PRO A N 1
ATOM 831 C CA . PRO A 1 109 ? 18.694 5.818 -4.705 1.00 70.94 109 PRO A CA 1
ATOM 832 C C . PRO A 1 109 ? 17.891 6.644 -5.709 1.00 70.94 109 PRO A C 1
ATOM 834 O O . PRO A 1 109 ? 18.321 7.726 -6.104 1.00 70.94 109 PRO A O 1
ATOM 837 N N . ALA A 1 110 ? 16.741 6.124 -6.122 1.00 74.12 110 ALA A N 1
ATOM 838 C CA . ALA A 1 110 ? 15.819 6.836 -6.991 1.00 74.12 110 ALA A CA 1
ATOM 839 C C . ALA A 1 110 ? 14.683 7.428 -6.153 1.00 74.12 110 ALA A C 1
ATOM 841 O O . ALA A 1 110 ? 14.214 6.795 -5.205 1.00 74.12 110 ALA A O 1
ATOM 842 N N . HIS A 1 111 ? 14.236 8.629 -6.510 1.00 79.81 111 HIS A N 1
ATOM 843 C CA . HIS A 1 111 ? 13.086 9.272 -5.881 1.00 79.81 111 HIS A CA 1
ATOM 844 C C . HIS A 1 111 ? 11.878 9.189 -6.805 1.00 79.81 111 HIS A C 1
ATOM 846 O O . HIS A 1 111 ? 12.006 9.128 -8.025 1.00 79.81 111 HIS A O 1
ATOM 852 N N . GLY A 1 112 ? 10.686 9.129 -6.229 1.00 80.06 112 GLY A N 1
ATOM 853 C CA . GLY A 1 112 ? 9.504 8.806 -7.001 1.00 80.06 112 GLY A CA 1
ATOM 854 C C . GLY A 1 112 ? 8.237 8.808 -6.174 1.00 80.06 112 GLY A C 1
ATOM 855 O O . GLY A 1 112 ? 8.234 9.228 -5.018 1.00 80.06 112 GLY A O 1
ATOM 856 N N . TRP A 1 113 ? 7.170 8.305 -6.776 1.00 80.25 113 TRP A N 1
ATOM 857 C CA . TRP A 1 113 ? 5.897 8.074 -6.114 1.00 80.25 113 TRP A CA 1
ATOM 858 C C . TRP A 1 113 ? 5.408 6.654 -6.385 1.00 80.25 113 TRP A C 1
ATOM 860 O O . TRP A 1 113 ? 5.795 6.013 -7.365 1.00 80.25 113 TRP A O 1
ATOM 870 N N . GLY A 1 114 ? 4.563 6.158 -5.488 1.00 79.00 114 GLY A N 1
ATOM 871 C CA . GLY A 1 114 ? 3.903 4.871 -5.618 1.00 79.00 114 GLY A CA 1
ATOM 872 C C . GLY A 1 114 ? 2.430 5.005 -5.272 1.00 79.00 114 GLY A C 1
ATOM 873 O O . GLY A 1 114 ? 2.070 5.720 -4.342 1.00 79.00 114 GLY A O 1
ATOM 874 N N . GLU A 1 115 ? 1.589 4.315 -6.023 1.00 82.25 115 GLU A N 1
ATOM 875 C CA . GLU A 1 115 ? 0.169 4.157 -5.761 1.00 82.25 115 GLU A CA 1
ATOM 876 C C . GLU A 1 115 ? -0.112 2.667 -5.594 1.00 82.25 115 GLU A C 1
ATOM 878 O O . GLU A 1 115 ? 0.280 1.847 -6.429 1.00 82.25 115 GLU A O 1
ATOM 883 N N . VAL A 1 116 ? -0.800 2.319 -4.511 1.00 84.88 116 VAL A N 1
ATOM 884 C CA . VAL A 1 116 ? -1.268 0.957 -4.274 1.00 84.88 116 VAL A CA 1
ATOM 885 C C . VAL A 1 116 ? -2.775 0.998 -4.130 1.00 84.88 116 VAL A C 1
ATOM 887 O O . VAL A 1 116 ? -3.308 1.695 -3.268 1.00 84.88 116 VAL A O 1
ATOM 890 N N . VAL A 1 117 ? -3.462 0.242 -4.976 1.00 88.00 117 VAL A N 1
ATOM 891 C CA . VAL A 1 117 ? -4.906 0.061 -4.893 1.00 88.00 117 VAL A CA 1
ATOM 892 C C . VAL A 1 117 ? -5.161 -1.289 -4.257 1.00 88.00 117 VAL A C 1
ATOM 894 O O . VAL A 1 117 ? -4.799 -2.333 -4.805 1.00 88.00 117 VAL A O 1
ATOM 897 N N . PHE A 1 118 ? -5.803 -1.246 -3.100 1.00 90.06 118 PHE A N 1
ATOM 898 C CA . PHE A 1 118 ? -6.230 -2.421 -2.365 1.00 90.06 118 PHE A CA 1
ATOM 899 C C . PHE A 1 118 ? -7.708 -2.702 -2.610 1.00 90.06 118 PHE A C 1
ATOM 901 O O . PHE A 1 118 ? -8.498 -1.787 -2.833 1.00 90.06 118 PHE A O 1
ATOM 908 N N . GLU A 1 119 ? -8.087 -3.969 -2.519 1.00 90.50 119 GLU A N 1
ATOM 909 C CA . GLU A 1 119 ? -9.431 -4.371 -2.112 1.00 90.50 119 GLU A CA 1
ATOM 910 C C . GLU A 1 119 ? -9.458 -4.680 -0.605 1.00 90.50 119 GLU A C 1
ATOM 912 O O . GLU A 1 119 ? -8.436 -4.637 0.080 1.00 90.50 119 GLU A O 1
ATOM 917 N N . GLN A 1 120 ? -10.636 -4.991 -0.060 1.00 92.75 120 GLN A N 1
ATOM 918 C CA . GLN A 1 120 ? -10.821 -5.221 1.381 1.00 92.75 120 GLN A CA 1
ATOM 919 C C . GLN A 1 120 ? -9.874 -6.304 1.924 1.00 92.75 120 GLN A C 1
ATOM 921 O O . GLN A 1 120 ? -9.202 -6.101 2.935 1.00 92.75 120 GLN A O 1
ATOM 926 N N . HIS A 1 121 ? -9.771 -7.431 1.213 1.00 92.12 121 HIS A N 1
ATOM 927 C CA . HIS A 1 121 ? -8.869 -8.523 1.579 1.00 92.12 121 HIS A CA 1
ATOM 928 C C . HIS A 1 121 ? -7.392 -8.107 1.519 1.00 92.12 121 HIS A C 1
ATOM 930 O O . HIS A 1 121 ? -6.610 -8.474 2.396 1.00 92.12 121 HIS A O 1
ATOM 936 N N . ASP A 1 122 ? -7.018 -7.305 0.520 1.00 91.88 122 ASP A N 1
ATOM 937 C CA . ASP A 1 122 ? -5.648 -6.819 0.368 1.00 91.88 122 ASP A CA 1
ATOM 938 C C . ASP A 1 122 ? -5.238 -5.923 1.529 1.00 91.88 122 ASP A C 1
ATOM 940 O O . ASP A 1 122 ? -4.151 -6.079 2.081 1.00 91.88 122 ASP A O 1
ATOM 944 N N . PHE A 1 123 ? -6.128 -5.023 1.948 1.00 92.94 123 PHE A N 1
ATOM 945 C CA . PHE A 1 123 ? -5.863 -4.142 3.077 1.00 92.94 123 PHE A CA 1
ATOM 946 C C . PHE A 1 123 ? -5.711 -4.934 4.384 1.00 92.94 123 PHE A C 1
ATOM 948 O O . PHE A 1 123 ? -4.802 -4.664 5.166 1.00 92.94 123 PHE A O 1
ATOM 955 N N . GLY A 1 124 ? -6.526 -5.973 4.596 1.00 93.94 124 GLY A N 1
ATOM 956 C CA . GLY A 1 124 ? -6.361 -6.893 5.727 1.00 93.94 124 GLY A CA 1
ATOM 957 C C . GLY A 1 124 ? -5.010 -7.622 5.715 1.00 93.94 124 GLY A C 1
ATOM 958 O O . GLY A 1 124 ? -4.342 -7.731 6.745 1.00 93.94 124 GLY A O 1
ATOM 959 N N . ASN A 1 125 ? -4.559 -8.074 4.540 1.00 92.50 125 ASN A N 1
ATOM 960 C CA . ASN A 1 125 ? -3.233 -8.679 4.367 1.00 92.50 125 ASN A CA 1
ATOM 961 C C . ASN A 1 125 ? -2.108 -7.669 4.624 1.00 92.50 125 ASN A C 1
ATOM 963 O O . ASN A 1 125 ? -1.116 -8.002 5.271 1.00 92.50 125 ASN A O 1
ATOM 967 N N . PHE A 1 126 ? -2.279 -6.433 4.156 1.00 92.38 126 PHE A N 1
ATOM 968 C CA . PHE A 1 126 ? -1.344 -5.336 4.361 1.00 92.38 126 PHE A CA 1
ATOM 969 C C . PHE A 1 126 ? -1.143 -5.021 5.848 1.00 92.38 126 PHE A C 1
ATOM 971 O O . PHE A 1 126 ? -0.001 -4.917 6.292 1.00 92.38 126 PHE A O 1
ATOM 978 N N . LEU A 1 127 ? -2.216 -4.948 6.643 1.00 93.88 127 LEU A N 1
ATOM 979 C CA . LEU A 1 127 ? -2.119 -4.710 8.091 1.00 93.88 127 LEU A CA 1
ATOM 980 C C . LEU A 1 127 ? -1.312 -5.795 8.821 1.00 93.88 127 LEU A C 1
ATOM 982 O O . LEU A 1 127 ? -0.639 -5.515 9.812 1.00 93.88 127 LEU A O 1
ATOM 986 N N . LEU A 1 128 ? -1.364 -7.032 8.323 1.00 92.94 128 LEU A N 1
ATOM 987 C CA . LEU A 1 128 ? -0.633 -8.173 8.875 1.00 92.94 128 LEU A CA 1
ATOM 988 C C . LEU A 1 128 ? 0.750 -8.383 8.258 1.00 92.94 128 LEU A C 1
ATOM 990 O O . LEU A 1 128 ? 1.475 -9.289 8.678 1.00 92.94 128 LEU A O 1
ATOM 994 N N . TYR A 1 129 ? 1.135 -7.574 7.274 1.00 89.25 129 TYR A N 1
ATOM 995 C CA . TYR A 1 129 ? 2.449 -7.673 6.664 1.00 89.25 129 TYR A CA 1
ATOM 996 C C . TYR A 1 129 ? 3.520 -7.405 7.726 1.00 89.25 129 TYR A C 1
ATOM 998 O O . TYR A 1 129 ? 3.461 -6.400 8.429 1.00 89.25 129 TYR A O 1
ATOM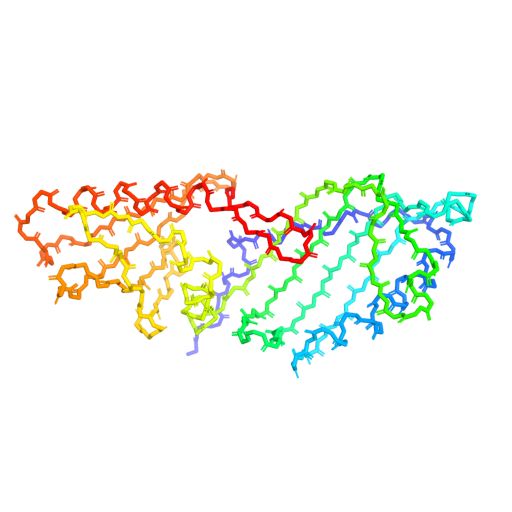 1006 N N . GLY A 1 130 ? 4.497 -8.309 7.862 1.00 88.81 130 GLY A N 1
ATOM 1007 C CA . GLY A 1 130 ? 5.460 -8.314 8.974 1.00 88.81 130 GLY A CA 1
ATOM 1008 C C . GLY A 1 130 ? 6.071 -6.940 9.296 1.00 88.81 130 GLY A C 1
ATOM 1009 O O . GLY A 1 130 ? 6.003 -6.526 10.452 1.00 88.81 130 GLY A O 1
ATOM 1010 N N . PRO A 1 131 ? 6.600 -6.199 8.304 1.00 87.25 131 PRO A N 1
ATOM 1011 C CA . PRO A 1 131 ? 7.080 -4.831 8.499 1.00 87.25 131 PRO A CA 1
ATOM 1012 C C . PRO A 1 131 ? 6.029 -3.847 9.034 1.00 87.25 131 PRO A C 1
ATOM 1014 O O . PRO A 1 131 ? 6.348 -3.075 9.929 1.00 87.25 131 PRO A O 1
ATOM 1017 N N . VAL A 1 132 ? 4.782 -3.901 8.551 1.00 89.88 132 VAL A N 1
ATOM 1018 C CA . VAL A 1 132 ? 3.665 -3.054 9.023 1.00 89.88 132 VAL A CA 1
ATOM 1019 C C . VAL A 1 132 ? 3.292 -3.421 10.460 1.00 89.88 132 VAL A C 1
ATOM 1021 O O . VAL A 1 132 ? 3.256 -2.565 11.343 1.00 89.88 132 VAL A O 1
ATOM 1024 N N . ALA A 1 133 ? 3.072 -4.709 10.724 1.00 90.94 133 ALA A N 1
ATOM 1025 C CA . ALA A 1 133 ? 2.682 -5.206 12.040 1.00 90.94 133 ALA A CA 1
ATOM 1026 C C . ALA A 1 133 ? 3.765 -4.954 13.109 1.00 90.94 133 ALA A C 1
ATOM 1028 O O . ALA A 1 133 ? 3.450 -4.661 14.263 1.00 90.94 133 ALA A O 1
ATOM 1029 N N . ALA A 1 134 ? 5.048 -5.008 12.735 1.00 90.69 134 ALA A N 1
ATOM 1030 C CA . ALA A 1 134 ? 6.169 -4.752 13.640 1.00 90.69 134 ALA A CA 1
ATOM 1031 C C . ALA A 1 134 ? 6.210 -3.306 14.164 1.00 90.69 134 ALA A C 1
ATOM 1033 O O . ALA A 1 134 ? 6.684 -3.066 15.281 1.00 90.69 134 ALA A O 1
ATOM 1034 N N . VAL A 1 135 ? 5.683 -2.349 13.397 1.00 92.00 135 VAL A N 1
ATO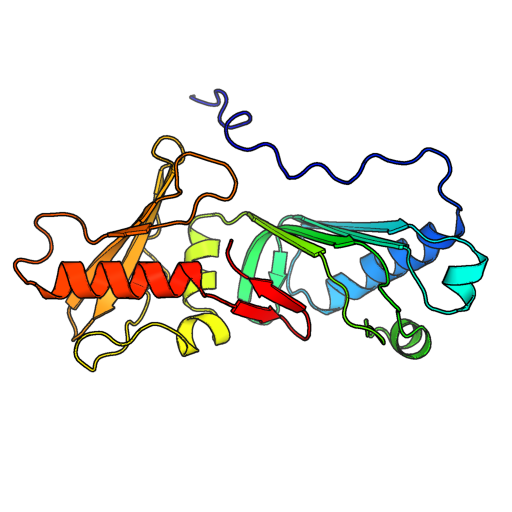M 1035 C CA . VAL A 1 135 ? 5.595 -0.934 13.790 1.00 92.00 135 VAL A CA 1
ATOM 1036 C C . VAL A 1 135 ? 4.191 -0.513 14.235 1.00 92.00 135 VAL A C 1
ATOM 1038 O O . VAL A 1 135 ? 3.970 0.667 14.493 1.00 92.00 135 VAL A O 1
ATOM 1041 N N . ALA A 1 136 ? 3.257 -1.462 14.396 1.00 93.75 136 ALA A N 1
ATOM 1042 C CA . ALA A 1 136 ? 1.929 -1.190 14.947 1.00 93.75 136 ALA A CA 1
ATOM 1043 C C . ALA A 1 136 ? 2.040 -0.468 16.304 1.00 93.75 136 ALA A C 1
ATOM 1045 O O . ALA A 1 136 ? 2.902 -0.838 17.114 1.00 93.75 136 ALA A O 1
ATOM 1046 N N . PRO A 1 137 ? 1.207 0.549 16.580 1.00 93.31 137 PRO A N 1
ATOM 1047 C CA . PRO A 1 137 ? 1.428 1.419 17.722 1.00 93.31 137 PRO A CA 1
ATOM 1048 C C . PRO A 1 137 ? 1.166 0.703 19.051 1.00 93.31 137 PRO A C 1
ATOM 1050 O O . PRO A 1 137 ? 0.493 -0.329 19.126 1.00 93.31 137 PRO A O 1
ATOM 1053 N N . ILE A 1 138 ? 1.735 1.270 20.113 1.00 92.31 138 ILE A N 1
ATOM 1054 C CA . ILE A 1 138 ? 1.547 0.827 21.493 1.00 92.31 138 ILE A CA 1
ATOM 1055 C C . ILE A 1 138 ? 0.678 1.870 22.190 1.00 92.31 138 ILE A C 1
ATOM 1057 O O . ILE A 1 138 ? 1.041 3.043 22.233 1.00 92.31 138 ILE A O 1
ATOM 1061 N N . VAL A 1 139 ? -0.453 1.435 22.737 1.00 89.19 139 VAL A N 1
ATOM 1062 C CA . VAL A 1 139 ? -1.417 2.270 23.462 1.00 89.19 139 VAL A CA 1
ATOM 1063 C C . VAL A 1 139 ? -1.608 1.650 24.839 1.00 89.19 139 VAL A C 1
ATOM 1065 O O . VAL A 1 139 ? -1.792 0.440 24.951 1.00 89.19 139 VAL A O 1
ATOM 1068 N N . ASP A 1 140 ? -1.459 2.451 25.894 1.00 86.62 140 ASP A N 1
ATOM 1069 C CA . ASP A 1 140 ? -1.513 1.994 27.293 1.00 86.62 140 ASP A CA 1
ATOM 1070 C C . ASP A 1 140 ? -0.583 0.798 27.589 1.00 86.62 140 ASP A C 1
ATOM 1072 O O . ASP A 1 140 ? -0.913 -0.143 28.311 1.00 86.62 140 ASP A O 1
ATOM 1076 N N . GLY A 1 141 ? 0.611 0.812 26.984 1.00 88.56 141 GLY A N 1
ATOM 1077 C CA . GLY A 1 141 ? 1.614 -0.247 27.134 1.00 88.56 141 GLY A CA 1
ATOM 1078 C C . GLY A 1 141 ? 1.294 -1.548 26.387 1.00 88.56 141 GLY A C 1
ATOM 1079 O O . GLY A 1 141 ? 2.065 -2.501 26.486 1.00 88.56 141 GLY A O 1
ATOM 1080 N N . GLN A 1 142 ? 0.202 -1.599 25.621 1.00 90.19 142 GLN A N 1
ATOM 1081 C CA . GLN A 1 142 ? -0.203 -2.752 24.818 1.00 90.19 142 GLN A CA 1
ATOM 1082 C C . GLN A 1 142 ? -0.078 -2.441 23.327 1.00 90.19 142 GLN A C 1
ATOM 1084 O O . GLN A 1 142 ? -0.561 -1.419 22.844 1.00 90.19 142 GLN A O 1
ATOM 1089 N N . ARG A 1 143 ? 0.576 -3.328 22.573 1.00 93.12 143 ARG A N 1
ATOM 1090 C CA . ARG A 1 143 ? 0.655 -3.205 21.114 1.00 93.12 143 ARG A CA 1
ATOM 1091 C C . ARG A 1 143 ? -0.678 -3.596 20.489 1.00 93.12 143 ARG A C 1
ATOM 1093 O O . ARG A 1 143 ? -1.257 -4.611 20.872 1.00 93.12 143 ARG A O 1
ATOM 1100 N N . ILE A 1 144 ? -1.119 -2.829 19.501 1.00 94.94 144 ILE A N 1
ATOM 1101 C CA . ILE A 1 144 ? -2.287 -3.193 18.702 1.00 94.94 144 ILE A CA 1
ATOM 1102 C C . ILE A 1 144 ? -1.968 -4.421 17.849 1.00 94.94 144 ILE A C 1
ATOM 1104 O O . ILE A 1 144 ? -0.937 -4.468 17.179 1.00 94.94 144 ILE A O 1
ATOM 1108 N N . VAL A 1 145 ? -2.881 -5.389 17.831 1.00 95.69 145 VAL A N 1
ATOM 1109 C CA . VAL A 1 145 ? -2.823 -6.546 16.929 1.00 95.69 145 VAL A CA 1
ATOM 1110 C C . VAL A 1 145 ? -3.974 -6.455 15.936 1.00 95.69 145 VAL A C 1
ATOM 1112 O O . VAL A 1 145 ? -5.133 -6.541 16.327 1.00 95.69 145 VAL A O 1
ATOM 1115 N N . PHE A 1 146 ? -3.675 -6.262 14.654 1.00 96.56 146 PHE A N 1
ATOM 1116 C CA . PHE A 1 146 ? -4.706 -6.156 13.620 1.00 96.56 146 PHE A CA 1
ATOM 1117 C C . PHE A 1 146 ? -5.399 -7.499 13.350 1.00 96.56 146 PHE A C 1
ATOM 1119 O O . PHE A 1 146 ? -4.801 -8.563 13.515 1.00 96.56 146 PHE A O 1
ATOM 1126 N N . GLU A 1 147 ? -6.653 -7.447 12.907 1.00 95.69 147 GLU A N 1
ATOM 1127 C CA . GLU A 1 147 ? -7.332 -8.594 12.299 1.00 95.69 147 GLU A CA 1
ATOM 1128 C C . GLU A 1 147 ? -7.213 -8.543 10.774 1.00 95.69 147 GLU A C 1
ATOM 1130 O O . GLU A 1 147 ? -7.250 -7.470 10.171 1.00 95.69 147 GLU A O 1
ATOM 1135 N N . ARG A 1 148 ? -7.098 -9.720 10.145 1.00 93.62 148 ARG A N 1
ATOM 1136 C CA . ARG A 1 148 ? -7.164 -9.839 8.680 1.00 93.62 148 ARG A CA 1
ATOM 1137 C C . ARG A 1 148 ? -8.562 -9.508 8.162 1.00 93.62 148 ARG A C 1
ATOM 1139 O O . ARG A 1 148 ? -8.706 -8.853 7.136 1.00 93.62 148 ARG A O 1
ATOM 1146 N N . ASP A 1 149 ? -9.568 -10.024 8.858 1.00 94.88 149 ASP A N 1
ATOM 1147 C CA . ASP A 1 149 ? -10.968 -9.956 8.462 1.00 94.88 149 ASP A CA 1
ATOM 1148 C C . ASP A 1 149 ? -11.668 -8.751 9.107 1.00 94.88 149 ASP A C 1
ATOM 1150 O O . ASP A 1 149 ? -11.172 -8.147 10.058 1.00 94.88 149 ASP A O 1
ATOM 1154 N N . GLY A 1 150 ? -12.850 -8.400 8.596 1.00 92.06 150 GLY A N 1
ATOM 1155 C CA . GLY A 1 150 ? -13.619 -7.251 9.088 1.00 92.06 150 GLY A CA 1
ATOM 1156 C C . GLY A 1 150 ? -13.193 -5.910 8.489 1.00 92.06 150 GLY A C 1
ATOM 1157 O O . GLY A 1 150 ? -13.490 -4.866 9.069 1.00 92.06 150 GLY A O 1
ATOM 1158 N N . VAL A 1 151 ? -12.500 -5.936 7.345 1.00 96.25 15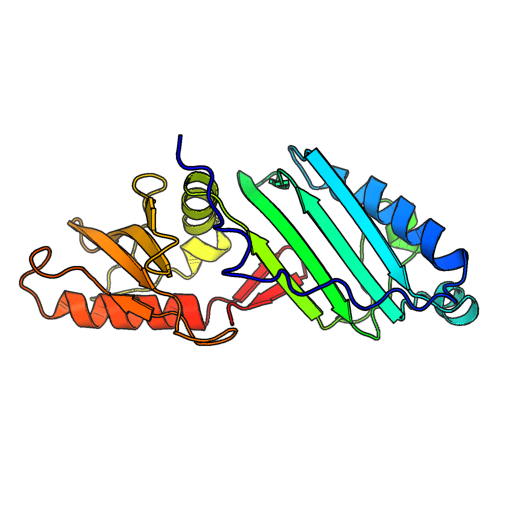1 VAL A N 1
ATOM 1159 C CA . VAL A 1 151 ? -12.226 -4.740 6.547 1.00 96.25 151 VAL A CA 1
ATOM 1160 C C . VAL A 1 151 ? -13.417 -4.424 5.645 1.00 96.25 151 VAL A C 1
ATOM 1162 O O . VAL A 1 151 ? -13.850 -5.271 4.867 1.00 96.25 151 VAL A O 1
ATOM 1165 N N . GLU A 1 152 ? -13.906 -3.188 5.694 1.00 95.94 152 GLU A N 1
ATOM 1166 C CA . GLU A 1 152 ? -14.996 -2.701 4.845 1.00 95.94 152 GLU A CA 1
ATOM 1167 C C . GLU A 1 152 ? -14.639 -1.345 4.243 1.00 95.94 152 GLU A C 1
ATOM 1169 O O . GLU A 1 152 ? -14.132 -0.459 4.932 1.0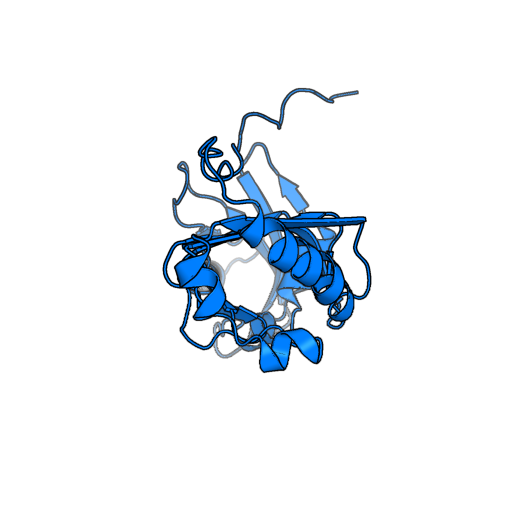0 95.94 152 GLU A O 1
ATOM 1174 N N . PHE A 1 153 ? -14.926 -1.162 2.956 1.00 93.06 153 PHE A N 1
ATOM 1175 C CA . PHE A 1 153 ? -14.667 0.093 2.251 1.00 93.06 153 PHE A CA 1
ATOM 1176 C C . PHE A 1 153 ? -15.969 0.842 2.002 1.00 93.06 153 PHE A C 1
ATOM 1178 O O . PHE A 1 153 ? -16.923 0.283 1.464 1.00 93.06 153 PHE A O 1
ATOM 1185 N N . ASP A 1 154 ? -15.968 2.127 2.329 1.00 91.56 154 ASP A N 1
ATOM 1186 C CA . ASP A 1 154 ? -17.009 3.080 1.977 1.00 91.56 154 ASP A CA 1
ATOM 1187 C C . ASP A 1 154 ? -16.378 4.155 1.090 1.00 91.56 154 ASP A C 1
ATOM 1189 O O . ASP A 1 154 ? -15.829 5.149 1.565 1.00 91.56 154 ASP A O 1
ATOM 1193 N N . ALA A 1 155 ? -16.397 3.913 -0.222 1.00 85.56 155 ALA A N 1
ATOM 1194 C CA . ALA A 1 155 ? -15.771 4.803 -1.197 1.00 85.56 155 ALA A CA 1
ATOM 1195 C C . ALA A 1 155 ? -16.455 6.179 -1.256 1.00 85.56 155 ALA A C 1
ATOM 1197 O O . ALA A 1 155 ? -15.783 7.181 -1.489 1.00 85.56 155 ALA A O 1
ATOM 1198 N N . LEU A 1 156 ? -17.771 6.237 -1.012 1.00 85.88 156 LEU A N 1
ATOM 1199 C CA . LEU A 1 156 ? -18.534 7.487 -1.016 1.00 85.88 156 LEU A CA 1
ATOM 1200 C C . LEU A 1 156 ? -18.143 8.366 0.171 1.00 85.88 156 LEU A C 1
ATOM 1202 O O . LEU A 1 156 ? -17.916 9.560 -0.000 1.00 85.88 156 LEU A O 1
ATOM 1206 N N . ALA A 1 157 ? -18.017 7.767 1.356 1.00 87.00 157 ALA A N 1
ATOM 1207 C CA . ALA A 1 157 ? -17.554 8.464 2.550 1.00 87.00 157 ALA A CA 1
ATOM 1208 C C . ALA A 1 157 ? -16.021 8.555 2.648 1.00 87.00 157 ALA A C 1
ATOM 1210 O O . ALA A 1 157 ? -15.518 9.146 3.596 1.00 87.00 157 ALA A O 1
ATOM 1211 N N . ARG A 1 158 ? -15.280 7.963 1.699 1.00 89.00 158 ARG A N 1
ATOM 1212 C CA . ARG A 1 158 ? -13.808 7.878 1.683 1.00 89.00 158 ARG A CA 1
ATOM 1213 C C . ARG A 1 158 ? -13.230 7.274 2.968 1.00 89.00 158 ARG A C 1
ATOM 1215 O O . ARG A 1 158 ? -12.240 7.762 3.518 1.00 89.00 158 ARG A O 1
ATOM 1222 N N . ARG A 1 159 ? -13.866 6.201 3.444 1.00 93.38 159 ARG A N 1
ATOM 1223 C CA . ARG A 1 159 ? -13.543 5.530 4.708 1.00 93.38 159 ARG A CA 1
ATOM 1224 C C . ARG A 1 159 ? -13.214 4.058 4.513 1.00 93.38 159 ARG A C 1
ATOM 1226 O O . ARG A 1 159 ? -13.808 3.371 3.686 1.00 93.38 159 ARG A O 1
ATOM 1233 N N . VAL A 1 160 ? -12.318 3.567 5.356 1.00 94.75 160 VAL A N 1
ATOM 1234 C CA . VAL A 1 160 ? -12.013 2.149 5.531 1.00 94.75 160 VAL A CA 1
ATOM 1235 C C . VAL A 1 160 ? -12.269 1.789 6.987 1.00 94.75 160 VAL A C 1
ATOM 1237 O O . VAL A 1 160 ? -11.624 2.327 7.886 1.00 94.75 160 VAL A O 1
ATOM 1240 N N . ARG A 1 161 ? -13.210 0.877 7.230 1.00 96.75 161 ARG A N 1
ATOM 1241 C CA . ARG A 1 161 ? -13.391 0.249 8.541 1.00 96.75 161 ARG A CA 1
ATOM 1242 C C . ARG A 1 161 ? -12.493 -0.973 8.622 1.00 96.75 161 ARG A C 1
ATOM 1244 O O . ARG A 1 161 ? -12.386 -1.708 7.649 1.00 96.75 161 ARG A O 1
ATOM 1251 N N . PHE A 1 162 ? -11.849 -1.178 9.760 1.00 97.12 162 PHE A N 1
ATOM 1252 C CA . PHE A 1 162 ? -11.014 -2.344 10.045 1.00 97.12 162 PHE A CA 1
ATOM 1253 C C . PHE A 1 162 ? -10.966 -2.576 11.557 1.00 97.12 162 PHE A C 1
ATOM 1255 O O . PHE A 1 162 ? -11.562 -1.821 12.327 1.00 97.12 162 PHE A O 1
ATOM 1262 N N . VAL A 1 163 ? -10.287 -3.633 12.003 1.00 96.31 163 VAL A N 1
ATOM 1263 C CA . VAL A 1 163 ? -10.303 -4.039 13.412 1.00 96.31 163 VAL A CA 1
ATOM 1264 C C . VAL A 1 163 ? -8.895 -4.248 13.955 1.00 96.31 163 VAL A C 1
ATOM 1266 O O . VAL A 1 163 ? -8.025 -4.815 13.294 1.00 96.31 163 VAL A O 1
ATOM 1269 N N . GLY A 1 164 ? -8.691 -3.801 15.195 1.00 94.81 164 GLY A N 1
ATOM 1270 C CA . GLY A 1 164 ? -7.504 -4.094 15.989 1.00 94.81 164 GLY A CA 1
ATOM 1271 C C . GLY A 1 164 ? -7.863 -4.561 17.397 1.00 94.81 164 GLY A C 1
ATOM 1272 O O . GLY A 1 164 ? -8.867 -4.144 17.970 1.00 94.81 164 GLY A O 1
ATOM 1273 N N . TRP A 1 165 ? -7.029 -5.422 17.968 1.00 93.56 165 TRP A N 1
ATOM 1274 C CA . TRP A 1 165 ? -7.099 -5.839 19.361 1.00 93.56 165 TRP A CA 1
ATOM 1275 C C . TRP A 1 165 ? -6.164 -4.998 20.210 1.00 93.56 165 TRP A C 1
ATOM 1277 O O . TRP A 1 165 ? -4.973 -4.902 19.914 1.00 93.56 165 TRP A O 1
ATOM 1287 N N . VAL A 1 166 ? -6.694 -4.443 21.296 1.00 90.06 166 VAL A N 1
ATOM 1288 C CA . VAL A 1 166 ? -5.930 -3.670 22.282 1.00 90.06 166 VAL A CA 1
ATOM 1289 C C . VAL A 1 166 ? -6.337 -4.135 23.669 1.00 90.06 166 VAL A C 1
ATOM 1291 O O . VAL A 1 166 ? -7.523 -4.162 23.986 1.00 90.06 166 VAL A O 1
ATOM 1294 N N . ALA A 1 167 ? -5.367 -4.556 24.486 1.00 87.31 167 ALA A N 1
ATOM 1295 C CA . ALA A 1 167 ? -5.616 -5.068 25.838 1.00 87.31 167 ALA A CA 1
ATOM 1296 C C . ALA A 1 167 ? -6.713 -6.163 25.902 1.00 87.31 167 ALA A C 1
ATOM 1298 O O . ALA A 1 167 ? -7.527 -6.199 26.822 1.00 87.31 167 ALA A O 1
ATOM 1299 N N . GLY A 1 168 ? -6.767 -7.043 24.894 1.00 87.00 168 GLY A N 1
ATOM 1300 C CA . GLY A 1 168 ? -7.766 -8.117 24.806 1.00 87.00 168 GLY A CA 1
ATOM 1301 C C . GLY A 1 168 ? -9.175 -7.669 24.394 1.00 87.00 168 GLY A C 1
ATOM 1302 O O . GLY A 1 168 ? -10.082 -8.496 24.367 1.00 87.00 168 GLY A O 1
ATOM 1303 N N . ARG A 1 169 ? -9.374 -6.391 24.047 1.00 89.75 169 ARG A N 1
ATOM 1304 C CA . ARG A 1 169 ? -10.626 -5.872 23.483 1.00 89.75 169 ARG A CA 1
ATOM 1305 C C . ARG A 1 169 ? -10.511 -5.766 21.969 1.00 89.75 169 ARG A C 1
ATOM 1307 O O . ARG A 1 169 ? -9.529 -5.230 21.461 1.00 89.75 169 ARG A O 1
ATOM 1314 N N . ARG A 1 170 ? -11.529 -6.259 21.266 1.00 92.44 170 ARG A N 1
ATOM 1315 C CA . ARG A 1 170 ? -11.677 -6.115 19.818 1.00 92.44 170 ARG A CA 1
ATOM 1316 C C . ARG A 1 170 ? -12.281 -4.747 19.513 1.00 92.44 170 ARG A C 1
ATOM 1318 O O . ARG A 1 170 ? -13.437 -4.506 19.851 1.00 92.44 170 ARG A O 1
ATOM 1325 N N . THR A 1 171 ? -11.517 -3.881 18.861 1.00 92.50 171 THR A N 1
ATOM 1326 C CA . THR A 1 171 ? -11.879 -2.478 18.652 1.00 92.50 171 THR A CA 1
ATOM 1327 C C . THR A 1 171 ? -11.980 -2.167 17.156 1.00 92.50 171 THR A C 1
ATOM 1329 O O . THR A 1 171 ? -10.985 -2.306 16.437 1.00 92.50 171 THR A O 1
ATOM 1332 N N . PRO A 1 172 ? -13.158 -1.756 16.654 1.00 94.62 172 PRO A N 1
ATOM 1333 C CA . PRO A 1 172 ? -13.296 -1.241 15.304 1.00 94.62 172 PRO A CA 1
ATOM 1334 C C . PRO A 1 172 ? -12.629 0.129 15.192 1.00 94.62 172 PRO A C 1
ATOM 1336 O O . PRO A 1 172 ? -12.704 0.967 16.090 1.00 94.62 172 PRO A O 1
ATOM 1339 N N . LEU A 1 173 ? -11.990 0.347 14.054 1.00 95.75 173 LEU A N 1
ATOM 1340 C CA . LEU A 1 173 ? -11.260 1.551 13.700 1.00 95.75 173 LEU A CA 1
ATOM 1341 C C . LEU A 1 173 ? -11.745 2.017 12.333 1.00 95.75 173 LEU A C 1
ATOM 1343 O O . LEU A 1 173 ? -12.065 1.203 11.464 1.00 95.75 173 LEU A O 1
ATOM 1347 N N . VAL A 1 174 ? -11.796 3.330 12.142 1.00 96.50 174 VAL A N 1
ATOM 1348 C CA . VAL A 1 174 ? -12.186 3.946 10.875 1.00 96.50 174 VAL A CA 1
ATOM 1349 C C . VAL A 1 174 ? -11.050 4.836 10.415 1.00 96.50 174 VAL A C 1
ATOM 1351 O O . VAL A 1 174 ? -10.755 5.836 11.061 1.00 96.50 174 VAL A O 1
ATOM 1354 N N . LEU A 1 175 ? -10.415 4.452 9.312 1.00 94.88 175 LEU A N 1
ATOM 1355 C CA . LEU A 1 175 ? -9.476 5.280 8.569 1.00 94.88 175 LEU A CA 1
ATOM 1356 C C . LEU A 1 175 ? -10.272 6.135 7.582 1.00 94.88 175 LEU A C 1
ATOM 1358 O O . LEU A 1 175 ? -11.053 5.603 6.798 1.00 94.88 175 LEU A O 1
ATOM 1362 N N . GLU A 1 176 ? -10.072 7.442 7.606 1.00 93.06 176 GLU A N 1
ATOM 1363 C CA . GLU A 1 176 ? -10.755 8.406 6.750 1.00 93.06 176 GLU A CA 1
ATOM 1364 C C . GLU A 1 176 ? -9.722 9.219 5.971 1.00 93.06 176 GLU A C 1
ATOM 1366 O O . GLU A 1 176 ? -8.736 9.702 6.536 1.00 93.06 176 GLU A O 1
ATOM 1371 N N . ALA A 1 177 ? -9.918 9.335 4.658 1.00 87.31 177 ALA A N 1
ATOM 1372 C CA . ALA A 1 177 ? -9.083 10.195 3.829 1.00 87.31 177 ALA A CA 1
ATOM 1373 C C . ALA A 1 177 ? -9.478 11.666 4.026 1.00 87.31 177 ALA A C 1
ATOM 1375 O O . ALA A 1 177 ? -10.663 11.975 4.144 1.00 87.31 177 ALA A O 1
ATOM 1376 N N . GLY A 1 178 ? -8.500 12.577 4.019 1.00 81.75 178 GLY A N 1
ATOM 1377 C CA . GLY A 1 178 ? -8.782 14.015 4.048 1.00 81.75 178 GLY A CA 1
ATOM 1378 C C . GLY A 1 178 ? -9.456 14.507 2.761 1.00 81.75 178 GLY A C 1
ATOM 1379 O O . GLY A 1 178 ? -9.521 13.783 1.772 1.00 81.75 178 GLY A O 1
ATOM 1380 N N . GLU A 1 179 ? -9.992 15.726 2.755 1.00 74.00 179 GLU A N 1
ATOM 1381 C CA . GLU A 1 179 ? -10.891 16.207 1.693 1.00 74.00 179 GLU A CA 1
ATOM 1382 C C . GLU A 1 179 ? -10.210 16.373 0.318 1.00 74.00 179 GLU A C 1
ATOM 1384 O O . GLU A 1 179 ? -10.859 16.186 -0.713 1.00 74.00 179 GLU A O 1
ATOM 1389 N N . GLY A 1 180 ? -8.902 16.615 0.272 1.00 64.69 180 GLY A N 1
ATOM 1390 C CA . GLY A 1 180 ? -8.098 16.787 -0.938 1.00 64.69 180 GLY A CA 1
ATOM 1391 C C . GLY A 1 180 ? -7.187 15.608 -1.299 1.00 64.69 180 GLY A C 1
ATOM 1392 O O . GLY A 1 180 ? -6.998 14.656 -0.540 1.00 64.69 180 GLY A O 1
ATOM 1393 N N . ALA A 1 181 ? -6.601 15.679 -2.498 1.00 54.91 181 ALA A N 1
ATOM 1394 C CA . ALA A 1 181 ? -5.508 14.800 -2.906 1.00 54.91 181 ALA A CA 1
ATOM 1395 C C . ALA A 1 181 ? -4.224 15.202 -2.160 1.00 54.91 181 ALA A C 1
ATOM 1397 O O . ALA A 1 181 ? -3.812 16.359 -2.227 1.00 54.91 181 ALA A O 1
ATOM 1398 N N . GLY A 1 182 ? -3.610 14.256 -1.445 1.00 58.09 182 GLY A N 1
ATOM 1399 C CA . GLY A 1 182 ? -2.466 14.519 -0.561 1.00 58.09 182 GLY A CA 1
ATOM 1400 C C . GLY A 1 182 ? -2.845 15.050 0.827 1.00 58.09 182 GLY A C 1
ATOM 1401 O O . GLY A 1 182 ? -1.956 15.376 1.615 1.00 58.09 182 GLY A O 1
ATOM 1402 N N . ASP A 1 183 ? -4.143 15.133 1.146 1.00 65.94 183 ASP A N 1
ATOM 1403 C CA . ASP A 1 183 ? -4.569 15.421 2.511 1.00 65.94 183 ASP A CA 1
ATOM 1404 C C . ASP A 1 183 ? -4.395 14.192 3.402 1.00 65.94 183 ASP A C 1
ATOM 1406 O O . ASP A 1 183 ? -4.801 13.072 3.083 1.00 65.94 183 ASP A O 1
ATOM 1410 N N . ARG A 1 184 ? -3.825 14.436 4.581 1.00 81.25 184 ARG A N 1
ATOM 1411 C CA . ARG A 1 184 ? -3.427 13.387 5.514 1.00 81.25 184 ARG A CA 1
ATOM 1412 C C . ARG A 1 184 ? -4.625 12.634 6.079 1.00 81.25 184 ARG A C 1
ATOM 1414 O O . ARG A 1 184 ? -5.509 13.234 6.689 1.00 81.25 184 ARG A O 1
ATOM 1421 N N . VAL A 1 185 ? -4.553 11.309 6.029 1.00 88.62 185 VAL A N 1
ATOM 1422 C CA . VAL A 1 185 ? -5.536 10.405 6.644 1.00 88.62 185 VAL A CA 1
ATOM 1423 C C . VAL A 1 185 ? -5.711 10.641 8.148 1.00 88.62 185 VAL A C 1
ATOM 1425 O O . VAL A 1 185 ? -4.785 11.091 8.829 1.00 88.62 185 VAL A O 1
ATOM 1428 N N . SER A 1 186 ? -6.880 10.322 8.690 1.00 92.25 186 SER A N 1
ATOM 1429 C CA . SER A 1 186 ? -7.146 10.276 10.131 1.00 92.25 186 SER A CA 1
ATOM 1430 C C . SER A 1 186 ? -7.742 8.927 10.516 1.00 92.25 186 SER A C 1
ATOM 1432 O O . SER A 1 186 ? -8.375 8.261 9.701 1.00 92.25 186 SER A O 1
ATOM 1434 N N . VAL A 1 187 ? -7.515 8.498 11.755 1.00 94.31 187 VAL A N 1
ATOM 1435 C CA . VAL A 1 187 ? -8.142 7.305 12.325 1.00 94.31 187 VAL A CA 1
ATOM 1436 C C . VAL A 1 187 ? -8.915 7.682 13.573 1.00 94.31 187 VAL A C 1
ATOM 1438 O O . VAL A 1 187 ? -8.377 8.340 14.462 1.00 94.31 187 VAL A O 1
ATOM 1441 N N . HIS A 1 188 ? -10.157 7.217 13.663 1.00 93.69 188 HIS A N 1
ATOM 1442 C CA . HIS A 1 188 ? -10.983 7.352 14.857 1.00 93.69 188 HIS A CA 1
ATOM 1443 C C . HIS A 1 188 ? -11.623 6.018 15.254 1.00 93.69 188 HIS A C 1
ATOM 1445 O O . HIS A 1 188 ? -11.795 5.109 14.436 1.00 93.69 188 HIS A O 1
ATOM 1451 N N . VAL A 1 189 ? -11.969 5.908 16.535 1.00 92.81 189 VAL A N 1
ATOM 1452 C CA . VAL A 1 189 ? -12.778 4.814 17.081 1.00 92.81 189 VAL A CA 1
ATOM 1453 C C . VAL A 1 189 ? -14.243 5.269 17.033 1.00 92.81 189 VAL A C 1
ATOM 1455 O O . VAL A 1 189 ? -14.529 6.358 17.532 1.00 92.81 189 VAL A O 1
ATOM 1458 N N . PRO A 1 190 ? -15.172 4.508 16.427 1.00 89.12 190 PRO A N 1
ATOM 1459 C CA . PRO A 1 190 ? -16.588 4.869 16.409 1.00 89.12 190 PRO A CA 1
ATOM 1460 C C . PRO A 1 190 ? -17.170 5.060 17.815 1.00 89.12 190 PRO A C 1
ATOM 1462 O O . PRO A 1 190 ? -16.856 4.305 18.739 1.00 89.12 190 PRO A O 1
ATOM 1465 N N . GLU A 1 191 ? -18.062 6.040 17.958 1.00 78.44 191 GLU A N 1
ATOM 1466 C CA . GLU A 1 191 ? -18.777 6.293 19.211 1.00 78.44 191 GLU A CA 1
ATOM 1467 C C . GLU A 1 191 ? -19.606 5.075 19.653 1.00 78.44 191 GLU A C 1
ATOM 1469 O O . GLU A 1 191 ? -20.119 4.309 18.835 1.00 78.44 191 GLU A O 1
ATOM 1474 N N . GLY A 1 192 ? -19.737 4.891 20.970 1.00 69.12 192 GLY A N 1
ATOM 1475 C CA . GLY A 1 192 ? -20.513 3.796 21.561 1.00 69.12 192 GLY A CA 1
ATOM 1476 C C . GLY A 1 192 ? -19.810 2.435 21.585 1.00 69.12 192 GLY A C 1
ATOM 1477 O O . GLY A 1 192 ? -20.397 1.469 22.065 1.00 69.12 192 GLY A O 1
ATOM 1478 N N . VAL A 1 193 ? -18.563 2.341 21.104 1.00 66.81 193 VAL A N 1
ATOM 1479 C CA . VAL A 1 193 ? -17.790 1.085 21.137 1.00 66.81 193 VAL A CA 1
ATOM 1480 C C . VAL A 1 193 ? -16.864 0.987 22.355 1.00 66.81 193 VAL A C 1
ATOM 1482 O O . VAL A 1 193 ? -16.539 -0.106 22.817 1.00 66.81 193 VAL A O 1
ATOM 1485 N N . THR A 1 194 ? -16.475 2.125 22.919 1.00 61.44 194 THR A N 1
ATOM 1486 C CA . THR A 1 194 ? -15.618 2.218 24.104 1.00 61.44 194 THR A CA 1
ATOM 1487 C C . THR A 1 194 ? -16.052 3.418 24.938 1.00 61.44 194 THR A C 1
ATOM 1489 O O . THR A 1 194 ? -16.135 4.521 24.405 1.00 61.44 194 THR A O 1
ATOM 1492 N N . GLU A 1 195 ? -16.301 3.226 26.234 1.00 60.38 195 GLU A N 1
ATOM 1493 C CA . GLU A 1 195 ? -16.671 4.304 27.172 1.00 60.38 195 GLU A CA 1
ATOM 1494 C C . GLU A 1 195 ? -15.456 5.119 27.678 1.00 60.38 195 GLU A C 1
ATOM 1496 O O . GLU A 1 195 ? -15.610 6.025 28.492 1.00 60.38 195 GLU A O 1
ATOM 1501 N N . ASP A 1 196 ? -14.243 4.833 27.189 1.00 59.00 196 ASP A N 1
ATOM 1502 C CA . ASP A 1 196 ? -12.991 5.235 27.840 1.00 59.00 196 ASP A CA 1
ATOM 1503 C C . ASP A 1 196 ? -12.160 6.253 27.031 1.00 59.00 196 ASP A C 1
ATOM 1505 O O . ASP A 1 196 ? -12.063 6.175 25.805 1.00 59.00 196 ASP A O 1
ATOM 1509 N N . MET A 1 197 ? -11.417 7.112 27.749 1.00 60.81 197 MET A N 1
ATOM 1510 C CA . MET A 1 197 ? -10.353 8.004 27.233 1.00 60.81 197 MET A CA 1
ATOM 1511 C C . MET A 1 197 ? -9.304 7.294 26.348 1.00 60.81 197 MET A C 1
ATOM 1513 O O . MET A 1 197 ? -8.585 7.944 25.588 1.00 60.81 197 MET A O 1
ATOM 1517 N N . SER A 1 198 ? -9.220 5.961 26.418 1.00 76.62 198 SER A N 1
ATOM 1518 C CA . SER A 1 198 ? -8.354 5.144 25.559 1.00 76.62 198 SER A CA 1
ATOM 1519 C C . SER A 1 198 ? -8.724 5.239 24.074 1.00 76.62 198 SER A C 1
ATOM 1521 O O . SER A 1 198 ? -7.849 5.074 23.229 1.00 76.62 198 SER A O 1
ATOM 1523 N N . ALA A 1 199 ? -9.978 5.563 23.735 1.00 87.00 199 ALA A N 1
ATOM 1524 C CA . ALA A 1 199 ? -10.438 5.678 22.352 1.00 87.00 199 ALA A CA 1
ATOM 1525 C C . ALA A 1 199 ? -9.749 6.824 21.595 1.00 87.00 199 ALA A C 1
ATOM 1527 O O . ALA A 1 199 ? -9.314 6.657 20.455 1.00 87.00 199 ALA A O 1
ATOM 1528 N N . GLU A 1 200 ? -9.609 7.979 22.250 1.00 88.00 200 GLU A N 1
ATOM 1529 C CA . GLU A 1 200 ? -8.948 9.156 21.682 1.00 88.00 200 GLU A CA 1
ATOM 1530 C C . GLU A 1 200 ? -7.443 8.914 21.531 1.00 88.00 200 GLU A C 1
ATOM 1532 O O . GLU A 1 200 ? -6.881 9.140 20.457 1.00 88.00 200 GLU A O 1
ATOM 1537 N N . ALA A 1 201 ? -6.800 8.368 22.570 1.00 90.00 201 ALA A N 1
ATOM 1538 C CA . ALA A 1 201 ? -5.386 7.997 22.524 1.00 90.00 201 ALA A CA 1
ATOM 1539 C C . ALA A 1 201 ? -5.104 6.964 21.419 1.00 90.00 201 ALA A C 1
ATOM 1541 O O . ALA A 1 201 ? -4.125 7.089 20.681 1.00 90.00 201 ALA A O 1
ATOM 1542 N N . LEU A 1 202 ? -5.992 5.979 21.261 1.00 92.38 202 LEU A N 1
ATOM 1543 C CA . LEU A 1 202 ? -5.929 4.965 20.216 1.00 92.38 202 LEU A CA 1
ATOM 1544 C C . LEU A 1 202 ? -6.084 5.572 18.817 1.00 92.38 202 LEU A C 1
ATOM 1546 O O . LEU A 1 202 ? -5.262 5.298 17.941 1.00 92.38 202 LEU A O 1
ATOM 1550 N N . GLY A 1 203 ? -7.091 6.424 18.611 1.00 93.25 203 GLY A N 1
ATOM 1551 C CA . GLY A 1 203 ? -7.302 7.132 17.348 1.00 93.25 203 GLY A CA 1
ATOM 1552 C C . GLY A 1 203 ? -6.111 8.016 16.970 1.00 93.25 203 GLY A C 1
ATOM 1553 O O . GLY A 1 203 ? -5.627 7.962 15.838 1.00 93.25 203 GLY A O 1
ATOM 1554 N N . ALA A 1 204 ? -5.558 8.765 17.928 1.00 92.69 204 ALA A N 1
ATOM 1555 C CA . ALA A 1 204 ? -4.380 9.602 17.718 1.00 92.69 204 ALA A CA 1
ATOM 1556 C C . ALA A 1 204 ? -3.128 8.776 17.377 1.00 92.69 204 ALA A C 1
ATOM 1558 O O . ALA A 1 204 ? -2.419 9.097 16.418 1.00 92.69 204 ALA A O 1
ATOM 1559 N N . ALA A 1 205 ? -2.875 7.686 18.108 1.00 93.81 205 ALA A N 1
ATOM 1560 C CA . ALA A 1 205 ? -1.750 6.791 17.850 1.00 93.81 205 ALA A CA 1
ATOM 1561 C C . ALA A 1 205 ? -1.859 6.122 16.472 1.00 93.81 205 ALA A C 1
ATOM 1563 O O . ALA A 1 205 ? -0.877 6.065 15.733 1.00 93.81 205 ALA A O 1
ATOM 1564 N N . MET A 1 206 ? -3.059 5.679 16.091 1.00 94.62 206 MET A N 1
ATOM 1565 C CA . MET A 1 206 ? -3.322 5.095 14.775 1.00 94.62 206 MET A CA 1
ATOM 1566 C C . MET A 1 206 ? -3.228 6.120 13.644 1.00 94.62 206 MET A C 1
ATOM 1568 O O . MET A 1 206 ? -2.673 5.826 12.587 1.00 94.62 206 MET A O 1
ATOM 1572 N N . THR A 1 207 ? -3.713 7.340 13.870 1.00 93.75 207 THR A N 1
ATOM 1573 C CA . THR A 1 207 ? -3.548 8.453 12.929 1.00 93.75 207 THR A CA 1
ATOM 1574 C C . THR A 1 207 ? -2.070 8.732 12.692 1.00 93.75 207 THR A C 1
ATOM 1576 O O . THR A 1 207 ? -1.638 8.862 11.549 1.00 93.75 207 THR A O 1
ATOM 1579 N N . HIS A 1 208 ? -1.279 8.807 13.765 1.00 92.44 208 HIS A N 1
ATOM 1580 C CA . HIS A 1 208 ? 0.161 8.995 13.658 1.00 92.44 208 HIS A CA 1
ATOM 1581 C C . HIS A 1 208 ? 0.811 7.843 12.890 1.00 92.44 208 HIS A C 1
ATOM 1583 O O . HIS A 1 208 ? 1.534 8.107 11.937 1.00 92.44 208 HIS A O 1
ATOM 1589 N N . PHE A 1 209 ? 0.494 6.599 13.257 1.00 92.50 209 PHE A N 1
ATOM 1590 C CA . PHE A 1 209 ? 0.992 5.392 12.603 1.00 92.50 209 PHE A CA 1
ATOM 1591 C C . PHE A 1 209 ? 0.801 5.436 11.085 1.00 92.50 209 PHE A C 1
ATOM 1593 O O . PHE A 1 209 ? 1.785 5.330 10.366 1.00 92.50 209 PHE A O 1
ATOM 1600 N N . PHE A 1 210 ? -0.413 5.667 10.576 1.00 90.81 210 PHE A N 1
ATOM 1601 C CA . PHE A 1 210 ? -0.622 5.707 9.122 1.00 90.81 210 PHE A CA 1
ATOM 1602 C C . PHE A 1 210 ? 0.014 6.925 8.449 1.00 90.81 210 PHE A C 1
ATOM 1604 O O . PHE A 1 210 ? 0.454 6.817 7.313 1.00 90.81 210 PHE A O 1
ATOM 1611 N N . ARG A 1 211 ? 0.108 8.073 9.132 1.00 89.19 211 ARG A N 1
ATOM 1612 C CA . ARG A 1 211 ? 0.755 9.283 8.587 1.00 89.19 211 ARG A CA 1
ATOM 1613 C C . ARG A 1 211 ? 2.278 9.197 8.526 1.00 89.19 211 ARG A C 1
ATOM 1615 O O . ARG A 1 211 ? 2.896 10.016 7.849 1.00 89.19 211 ARG A O 1
ATOM 1622 N N . THR A 1 212 ? 2.888 8.303 9.297 1.00 87.12 212 THR A N 1
ATOM 1623 C CA . THR A 1 212 ? 4.347 8.140 9.364 1.00 87.12 212 THR A CA 1
ATOM 1624 C C . THR A 1 212 ? 4.813 6.771 8.896 1.00 87.12 212 THR A C 1
ATOM 1626 O O . THR A 1 212 ? 6.019 6.517 8.896 1.00 87.12 212 THR A O 1
ATOM 1629 N N . LEU A 1 213 ? 3.886 5.907 8.468 1.00 85.31 213 LEU A N 1
ATOM 1630 C CA . LEU A 1 213 ? 4.196 4.574 7.987 1.00 85.31 213 LEU A CA 1
ATOM 1631 C C . LEU A 1 213 ? 5.136 4.672 6.788 1.00 85.31 213 LEU A C 1
ATOM 1633 O O . LEU A 1 213 ? 4.768 5.160 5.716 1.00 85.31 213 LEU A O 1
ATOM 1637 N N . SER A 1 214 ? 6.354 4.191 7.013 1.00 78.81 214 SER A N 1
ATOM 1638 C CA . SER A 1 214 ? 7.375 4.007 5.999 1.00 78.81 214 SER A CA 1
ATOM 1639 C C . SER A 1 214 ? 7.700 2.522 5.909 1.00 78.81 214 SER A C 1
ATOM 1641 O O . SER A 1 214 ? 7.982 1.883 6.926 1.00 78.81 214 SER A O 1
ATOM 1643 N N . LEU A 1 215 ? 7.610 1.960 4.710 1.00 71.75 215 LEU A N 1
ATOM 1644 C CA . LEU A 1 215 ? 7.854 0.550 4.448 1.00 71.75 215 LEU A CA 1
ATOM 1645 C C . LEU A 1 215 ? 9.045 0.399 3.525 1.00 71.75 215 LEU A C 1
ATOM 1647 O O . LEU A 1 215 ? 9.030 0.905 2.409 1.00 71.75 215 LEU A O 1
ATOM 1651 N N . ASP A 1 216 ? 10.038 -0.356 3.977 1.00 65.69 216 ASP A N 1
ATOM 1652 C CA . ASP A 1 216 ? 11.089 -0.856 3.105 1.00 65.69 216 ASP A CA 1
ATOM 1653 C C . ASP A 1 216 ? 10.594 -2.131 2.405 1.00 65.69 216 ASP A C 1
ATOM 1655 O O . ASP A 1 216 ? 10.447 -3.198 3.013 1.00 65.69 216 ASP A O 1
ATOM 1659 N N . LEU A 1 217 ? 10.300 -2.007 1.113 1.00 60.91 217 LEU A N 1
ATOM 1660 C CA . LEU A 1 217 ? 9.971 -3.114 0.226 1.00 60.91 217 LEU A CA 1
ATOM 1661 C C . LEU A 1 217 ? 11.207 -3.517 -0.582 1.00 60.91 217 LEU A C 1
ATOM 1663 O O . LEU A 1 217 ? 11.290 -3.269 -1.783 1.00 60.91 217 LEU A O 1
ATOM 1667 N N . ALA A 1 218 ? 12.161 -4.164 0.090 1.00 57.91 218 ALA A N 1
ATOM 1668 C CA . ALA A 1 218 ? 13.384 -4.696 -0.517 1.00 57.91 218 ALA A CA 1
ATOM 1669 C C . ALA A 1 218 ? 14.246 -3.625 -1.223 1.00 57.91 218 ALA A C 1
ATOM 1671 O O . ALA A 1 218 ? 14.687 -3.810 -2.357 1.00 57.91 218 ALA A O 1
ATOM 1672 N N . GLY A 1 219 ? 14.503 -2.515 -0.530 1.00 51.94 219 GLY A N 1
ATOM 1673 C CA . GLY A 1 219 ? 15.302 -1.380 -0.994 1.00 51.94 219 GLY A CA 1
ATOM 1674 C C . GLY A 1 219 ? 14.478 -0.212 -1.542 1.00 51.94 219 GLY A C 1
ATOM 1675 O O . GLY A 1 219 ? 15.060 0.801 -1.929 1.00 51.94 219 GLY A O 1
ATOM 1676 N N . VAL A 1 220 ? 13.146 -0.333 -1.573 1.00 53.50 220 VAL A N 1
ATOM 1677 C CA . VAL A 1 220 ? 12.221 0.751 -1.934 1.00 53.50 220 VAL A CA 1
ATOM 1678 C C . VAL A 1 220 ? 11.519 1.242 -0.676 1.00 53.50 220 VAL A C 1
ATOM 1680 O O . VAL A 1 220 ? 10.711 0.518 -0.101 1.00 53.50 220 VAL A O 1
ATOM 1683 N N . GLU A 1 221 ? 11.807 2.476 -0.265 1.00 53.97 221 GLU A N 1
ATOM 1684 C CA . GLU A 1 221 ? 11.099 3.128 0.836 1.00 53.97 221 GLU A CA 1
ATOM 1685 C C . GLU A 1 221 ? 9.776 3.721 0.326 1.00 53.97 221 GLU A C 1
ATOM 1687 O O . GLU A 1 221 ? 9.772 4.661 -0.471 1.00 53.97 221 GLU A O 1
ATOM 1692 N N . LEU A 1 222 ? 8.646 3.185 0.787 1.00 56.78 222 LEU A N 1
ATOM 1693 C CA . LEU A 1 222 ? 7.314 3.733 0.536 1.00 56.78 222 LEU A CA 1
ATOM 1694 C C . LEU A 1 222 ? 6.804 4.465 1.766 1.00 56.78 222 LEU A C 1
ATOM 1696 O O . LEU A 1 222 ? 6.721 3.873 2.837 1.00 56.78 222 LEU A O 1
ATOM 1700 N N . ARG A 1 223 ? 6.394 5.722 1.596 1.00 57.84 223 ARG A N 1
ATOM 1701 C CA . ARG A 1 223 ? 5.785 6.533 2.654 1.00 57.84 223 ARG A CA 1
ATOM 1702 C C . ARG A 1 223 ? 4.326 6.804 2.329 1.00 57.84 223 ARG A C 1
ATOM 1704 O O . ARG A 1 223 ? 4.021 7.213 1.212 1.00 57.84 223 ARG A O 1
ATOM 1711 N N . PHE A 1 224 ? 3.450 6.613 3.309 1.00 62.53 224 PHE A N 1
ATOM 1712 C CA . PHE A 1 224 ? 2.069 7.081 3.214 1.00 62.53 224 PHE A CA 1
ATOM 1713 C C . PHE A 1 224 ? 2.055 8.616 3.303 1.00 62.53 224 PHE A C 1
ATOM 1715 O O . PHE A 1 224 ? 2.561 9.180 4.275 1.00 62.53 224 PHE A O 1
ATOM 1722 N N . ALA A 1 225 ? 1.524 9.280 2.272 1.00 51.25 225 ALA A N 1
ATOM 1723 C CA . ALA A 1 225 ? 1.391 10.735 2.182 1.00 51.25 225 ALA A CA 1
ATOM 1724 C C . ALA A 1 225 ? -0.086 11.135 2.204 1.00 51.25 225 ALA A C 1
ATOM 1726 O O . ALA A 1 225 ? -0.859 10.524 1.432 1.00 51.25 225 ALA A O 1
#

Organism: Alexandrium catenella (NCBI:txid2925)

Sequence (225 aa):
VADVAISHLWAPLDPPPQHEHGDQSGTAVARILELLVPLHLRRYESVRAVVHSRFGDLIRGRVDAVHLSGDGWQTRADLTARRLTVAALEGAALNYGDLLTGKITLTTPAHGWGEVVFEQHDFGNFLLYGPVAAVAPIVDGQRIVFERDGVEFDALARRVRFVGWVAGRRTPLVLEAGEGAGDRVSVHVPEGVTEDMSAEALGAAMTHFFRTLSLDLAGVELRFA

Radius of gyration: 20.12 Å; chains: 1; bounding box: 54×32×57 Å